Protein 1IQ4 (pdb70)

B-factor: mean 41.42, std 16.9, range [14.92, 90.45]

Structure (mmCIF, N/CA/C/O backbone):
data_1IQ4
#
_entry.id   1IQ4
#
_cell.length_a   138.65
_cell.length_b   49.22
_cell.length_c   68.93
_cell.angle_alpha   90.0
_cell.angle_beta   117.32
_cell.angle_gamma   90.0
#
_symmetry.space_group_name_H-M   'C 1 2 1'
#
loop_
_entity.id
_entity.type
_entity.pdbx_description
1 polymer '50S RIBOSOMAL PROTEIN L5'
2 water water
#
loop_
_atom_site.group_PDB
_atom_site.id
_atom_site.type_symbol
_atom_site.label_atom_id
_atom_site.label_alt_id
_atom_site.label_comp_id
_atom_site.label_asym_id
_atom_site.label_entity_id
_atom_site.label_seq_id
_atom_site.pdbx_PDB_ins_code
_atom_site.Cartn_x
_atom_site.Cartn_y
_atom_site.Cartn_z
_atom_site.occupancy
_atom_site.B_iso_or_equiv
_atom_site.auth_seq_id
_atom_site.auth_comp_id
_atom_site.auth_asym_id
_atom_site.auth_atom_id
_atom_site.pdbx_PDB_model_num
ATOM 1 N N . MET A 1 1 ? 11.323 -11.796 23.774 1.00 38.98 1 MET A N 1
ATOM 2 C CA . MET A 1 1 ? 10.050 -11.046 23.964 1.00 37.30 1 MET A CA 1
ATOM 3 C C . MET A 1 1 ? 9.433 -10.739 22.611 1.00 34.71 1 MET A C 1
ATOM 4 O O . MET A 1 1 ? 10.036 -10.982 21.572 1.00 36.69 1 MET A O 1
ATOM 9 N N . ASN A 1 2 ? 8.228 -10.202 22.631 1.00 32.42 2 ASN A N 1
ATOM 10 C CA . ASN A 1 2 ? 7.534 -9.851 21.406 1.00 31.19 2 ASN A CA 1
ATOM 11 C C . ASN A 1 2 ? 8.371 -8.924 20.523 1.00 31.03 2 ASN A C 1
ATOM 12 O O . ASN A 1 2 ? 9.045 -8.007 21.010 1.00 29.37 2 ASN A O 1
ATOM 17 N N . ARG A 1 3 ? 8.336 -9.177 19.225 1.00 28.48 3 ARG A N 1
ATOM 18 C CA . ARG A 1 3 ? 9.097 -8.392 18.263 1.00 29.84 3 ARG A CA 1
ATOM 19 C C . ARG A 1 3 ? 8.879 -6.872 18.402 1.00 26.15 3 ARG A C 1
ATOM 20 O O . ARG A 1 3 ? 9.844 -6.080 18.453 1.00 25.85 3 ARG A O 1
ATOM 28 N N . LEU A 1 4 ? 7.616 -6.471 18.460 1.00 24.43 4 LEU A N 1
ATOM 29 C CA . LEU A 1 4 ? 7.328 -5.042 18.515 1.00 22.89 4 LEU A CA 1
ATOM 30 C C . LEU A 1 4 ? 7.688 -4.417 19.862 1.00 24.38 4 LEU A C 1
ATOM 31 O O . LEU A 1 4 ? 8.123 -3.255 19.918 1.00 22.24 4 LEU A O 1
ATOM 36 N N . LYS A 1 5 ? 7.510 -5.161 20.943 1.00 21.08 5 LYS A N 1
ATOM 37 C CA . LYS A 1 5 ? 7.891 -4.609 22.243 1.00 24.25 5 LYS A CA 1
ATOM 38 C C . LYS A 1 5 ? 9.404 -4.440 22.273 1.00 24.34 5 LYS A C 1
ATOM 39 O O . LYS A 1 5 ? 9.926 -3.506 22.897 1.00 20.91 5 LYS A O 1
ATOM 45 N N . GLU A 1 6 ? 10.120 -5.334 21.585 1.00 23.98 6 GLU A N 1
ATOM 46 C CA . GLU A 1 6 ? 11.576 -5.242 21.559 1.00 23.28 6 GLU A CA 1
ATOM 47 C C . GLU A 1 6 ? 12.005 -4.007 20.774 1.00 24.43 6 GLU A C 1
ATOM 48 O O . GLU A 1 6 ? 12.912 -3.297 21.186 1.00 24.30 6 GLU A O 1
ATOM 54 N N . LYS A 1 7 ? 11.318 -3.740 19.663 1.00 23.95 7 LYS A N 1
ATOM 55 C CA . LYS A 1 7 ? 11.613 -2.575 18.856 1.00 24.38 7 LYS A CA 1
ATOM 56 C C . LYS A 1 7 ? 11.307 -1.359 19.751 1.00 22.34 7 LYS A C 1
ATOM 57 O O . LYS A 1 7 ? 12.066 -0.391 19.759 1.00 22.20 7 LYS A O 1
ATOM 63 N N . TYR A 1 8 ? 10.198 -1.408 20.487 1.00 22.25 8 TYR A N 1
ATOM 64 C CA . TYR A 1 8 ? 9.849 -0.278 21.367 1.00 19.99 8 TYR A CA 1
ATOM 65 C C . TYR A 1 8 ? 10.986 0.005 22.351 1.00 23.56 8 TYR A C 1
ATOM 66 O O . TYR A 1 8 ? 11.479 1.117 22.471 1.00 18.88 8 TYR A O 1
ATOM 75 N N . LEU A 1 9 ? 11.377 -1.016 23.100 1.00 19.30 9 LEU A N 1
ATOM 76 C CA . LEU A 1 9 ? 12.434 -0.810 24.073 1.00 22.65 9 LEU A CA 1
ATOM 77 C C . LEU A 1 9 ? 13.823 -0.524 23.523 1.00 24.90 9 LEU A C 1
ATOM 78 O O . LEU A 1 9 ? 14.536 0.308 24.070 1.00 23.18 9 LEU A O 1
ATOM 83 N N . ASN A 1 10 ? 14.219 -1.191 22.443 1.00 23.97 10 ASN A N 1
ATOM 84 C CA . ASN A 1 10 ? 15.571 -1.000 21.919 1.00 23.96 10 ASN A CA 1
ATOM 85 C C . ASN A 1 10 ? 15.769 0.119 20.915 1.00 21.03 10 ASN A C 1
ATOM 86 O O . ASN A 1 10 ? 16.875 0.625 20.728 1.00 21.44 10 ASN A O 1
ATOM 91 N N . GLU A 1 11 ? 14.700 0.497 20.251 1.00 21.28 11 GLU A N 1
ATOM 92 C CA . GLU A 1 11 ? 14.846 1.522 19.237 1.00 22.12 11 GLU A CA 1
ATOM 93 C C . GLU A 1 11 ? 13.987 2.724 19.542 1.00 22.67 11 GLU A C 1
ATOM 94 O O . GLU A 1 11 ? 14.458 3.869 19.482 1.00 23.71 11 GLU A O 1
ATOM 100 N N . VAL A 1 12 ? 12.726 2.479 19.866 1.00 19.41 12 VAL A N 1
ATOM 101 C CA . VAL A 1 12 ? 11.816 3.616 20.070 1.00 20.94 12 VAL A CA 1
ATOM 102 C C . VAL A 1 12 ? 12.109 4.457 21.306 1.00 19.70 12 VAL A C 1
ATOM 103 O O . VAL A 1 12 ? 12.128 5.687 21.214 1.00 18.02 12 VAL A O 1
ATOM 107 N N . VAL A 1 13 ? 12.359 3.803 22.435 1.00 19.70 13 VAL A N 1
ATOM 108 C CA . VAL A 1 13 ? 12.588 4.548 23.687 1.00 20.61 13 VAL A CA 1
ATOM 109 C C . VAL A 1 13 ? 13.783 5.481 23.571 1.00 21.62 13 VAL A C 1
ATOM 110 O O . VAL A 1 13 ? 13.677 6.689 23.924 1.00 21.90 13 VAL A O 1
ATOM 114 N N . PRO A 1 14 ? 14.928 4.975 23.101 1.00 21.44 14 PRO A N 1
ATOM 115 C CA . PRO A 1 14 ? 16.065 5.899 22.988 1.00 21.42 14 PRO A CA 1
ATOM 116 C C . PRO A 1 14 ? 15.780 7.004 21.963 1.00 23.92 14 PRO A C 1
ATOM 117 O O . PRO A 1 14 ? 16.246 8.140 22.122 1.00 22.08 14 PRO A O 1
ATOM 121 N N . ALA A 1 15 ? 15.043 6.670 20.907 1.00 20.37 15 ALA A N 1
ATOM 122 C CA . ALA A 1 15 ? 14.721 7.672 19.886 1.00 21.54 15 ALA A CA 1
ATOM 123 C C . ALA A 1 15 ? 13.821 8.771 20.508 1.00 21.86 15 ALA A C 1
ATOM 124 O O . ALA A 1 15 ? 14.026 9.964 20.230 1.00 24.56 15 ALA A O 1
ATOM 126 N N . LEU A 1 16 ? 12.865 8.377 21.355 1.00 19.09 16 LEU A N 1
ATOM 127 C CA . LEU A 1 16 ? 11.973 9.326 22.006 1.00 22.03 16 LEU A CA 1
ATOM 128 C C . LEU A 1 16 ? 12.787 10.087 23.039 1.00 21.96 16 LEU A C 1
ATOM 129 O O . LEU A 1 16 ? 12.557 11.272 23.250 1.00 19.27 16 LEU A O 1
ATOM 134 N N . MET A 1 17 ? 13.696 9.392 23.731 1.00 18.64 17 MET A N 1
ATOM 135 C CA . MET A 1 17 ? 14.544 10.093 24.709 1.00 20.83 17 MET A CA 1
ATOM 136 C C . MET A 1 17 ? 15.306 11.227 24.010 1.00 21.63 17 MET A C 1
ATOM 137 O O . MET A 1 17 ? 15.501 12.302 24.587 1.00 22.55 17 MET A O 1
ATOM 142 N N . SER A 1 18 ? 15.760 10.975 22.784 1.00 21.37 18 SER A N 1
ATOM 143 C CA . SER A 1 18 ? 16.502 11.984 22.014 1.00 23.02 18 SER A CA 1
ATOM 144 C C . SER A 1 18 ? 15.577 13.042 21.431 1.00 24.11 18 SER A C 1
ATOM 145 O O . SER A 1 18 ? 15.907 14.226 21.417 1.00 24.85 18 SER A O 1
ATOM 148 N N . LYS A 1 19 ? 14.421 12.615 20.952 1.00 21.92 19 LYS A N 1
ATOM 149 C CA . LYS A 1 19 ? 13.461 13.537 20.329 1.00 22.38 19 LYS A CA 1
ATOM 150 C C . LYS A 1 19 ? 12.809 14.514 21.303 1.00 22.95 19 LYS A C 1
ATOM 151 O O . LYS A 1 19 ? 12.499 15.662 20.932 1.00 28.10 19 LYS A O 1
ATOM 157 N N . PHE A 1 20 ? 12.568 14.079 22.533 1.00 21.39 20 PHE A N 1
ATOM 158 C CA . PHE A 1 20 ? 11.920 14.946 23.513 1.00 21.50 20 PHE A CA 1
ATOM 159 C C . PHE A 1 20 ? 12.703 15.227 24.766 1.00 21.80 20 PHE A C 1
ATOM 160 O O . PHE A 1 20 ? 12.226 15.928 25.652 1.00 19.87 20 PHE A O 1
ATOM 168 N N . ASN A 1 21 ? 13.901 14.638 24.858 1.00 22.35 21 ASN A N 1
ATOM 169 C CA . ASN A 1 21 ? 14.798 14.898 25.969 1.00 21.77 21 ASN A CA 1
ATOM 170 C C . ASN A 1 21 ? 14.194 14.726 27.348 1.00 24.68 21 ASN A C 1
ATOM 171 O O . ASN A 1 21 ? 14.329 15.566 28.241 1.00 23.19 21 ASN A O 1
ATOM 176 N N . TYR A 1 22 ? 13.488 13.612 27.535 1.00 20.73 22 TYR A N 1
ATOM 177 C CA . TYR A 1 22 ? 12.860 13.343 28.807 1.00 20.42 22 TYR A CA 1
ATOM 178 C C . TYR A 1 22 ? 13.904 13.187 29.908 1.00 20.74 22 TYR A C 1
ATOM 179 O O . TYR A 1 22 ? 15.046 12.792 29.630 1.00 22.02 22 TYR A O 1
ATOM 188 N N . LYS A 1 23 ? 13.472 13.450 31.144 1.00 23.20 23 LYS A N 1
ATOM 189 C CA . LYS A 1 23 ? 14.334 13.322 32.311 1.00 25.62 23 LYS A CA 1
ATOM 190 C C . LYS A 1 23 ? 14.687 11.857 32.520 1.00 25.21 23 LYS A C 1
ATOM 191 O O . LYS A 1 23 ? 15.828 11.516 32.849 1.00 24.38 23 LYS A O 1
ATOM 197 N N . SER A 1 24 ? 13.714 10.983 32.304 1.00 23.05 24 SER A N 1
ATOM 198 C CA . SER A 1 24 ? 14.009 9.554 32.485 1.00 21.85 24 SER A CA 1
ATOM 199 C C . SER A 1 24 ? 13.112 8.705 31.650 1.00 21.08 24 SER A C 1
ATOM 200 O O . SER A 1 24 ? 12.167 9.186 31.036 1.00 18.39 24 SER A O 1
ATOM 203 N N . ILE A 1 25 ? 13.398 7.412 31.663 1.00 22.11 25 ILE A N 1
ATOM 204 C CA . ILE A 1 25 ? 12.587 6.489 30.891 1.00 22.59 25 ILE A CA 1
ATOM 205 C C . ILE A 1 25 ? 11.130 6.470 31.328 1.00 19.91 25 ILE A C 1
ATOM 206 O O . ILE A 1 25 ? 10.253 6.098 30.543 1.00 21.29 25 ILE A O 1
ATOM 211 N N . MET A 1 26 ? 10.857 6.854 32.573 1.00 19.48 26 MET A N 1
ATOM 212 C CA . MET A 1 26 ? 9.521 6.842 33.106 1.00 19.42 26 MET A CA 1
ATOM 213 C C . MET A 1 26 ? 8.621 7.889 32.428 1.00 21.66 26 MET A C 1
ATOM 214 O O . MET A 1 26 ? 7.409 7.745 32.435 1.00 20.62 26 MET A O 1
ATOM 219 N N . GLN A 1 27 ? 9.215 8.949 31.878 1.00 20.03 27 GLN A N 1
ATOM 220 C CA . GLN A 1 27 ? 8.407 9.947 31.169 1.00 20.38 27 GLN A CA 1
ATOM 221 C C . GLN A 1 27 ? 8.172 9.625 29.682 1.00 21.80 27 GLN A C 1
ATOM 222 O O . GLN A 1 27 ? 7.349 10.260 29.033 1.00 22.20 27 GLN A O 1
ATOM 228 N N . VAL A 1 28 ? 8.866 8.616 29.157 1.00 20.75 28 VAL A N 1
ATOM 229 C CA . VAL A 1 28 ? 8.732 8.251 27.754 1.00 20.89 28 VAL A CA 1
ATOM 230 C C . VAL A 1 28 ? 7.378 7.604 27.529 1.00 19.75 28 VAL A C 1
ATOM 231 O O . VAL A 1 28 ? 6.971 6.705 28.281 1.00 19.52 28 VAL A O 1
ATOM 235 N N . PRO A 1 29 ? 6.664 8.064 26.495 1.00 19.62 29 PRO A N 1
ATOM 236 C CA . PRO A 1 29 ? 5.353 7.512 26.178 1.00 19.70 29 PRO A CA 1
ATOM 237 C C . PRO A 1 29 ? 5.466 6.036 25.803 1.00 17.96 29 PRO A C 1
ATOM 238 O O . PRO A 1 29 ? 6.459 5.596 25.194 1.00 20.70 29 PRO A O 1
ATOM 242 N N . LYS A 1 30 ? 4.423 5.299 26.167 1.00 19.01 30 LYS A N 1
ATOM 243 C CA . LYS A 1 30 ? 4.276 3.898 25.788 1.00 18.98 30 LYS A CA 1
ATOM 244 C C . LYS A 1 30 ? 2.817 3.725 25.339 1.00 20.04 30 LYS A C 1
ATOM 245 O O . LYS A 1 30 ? 1.956 4.559 25.612 1.00 22.08 30 LYS A O 1
ATOM 251 N N . ILE A 1 31 ? 2.538 2.652 24.621 1.00 19.49 31 ILE A N 1
ATOM 252 C CA . ILE A 1 31 ? 1.137 2.380 24.289 1.00 21.38 31 ILE A CA 1
ATOM 253 C C . ILE A 1 31 ? 0.564 1.729 25.559 1.00 21.86 31 ILE A C 1
ATOM 254 O O . ILE A 1 31 ? 1.187 0.817 26.144 1.00 22.53 31 ILE A O 1
ATOM 259 N N . GLU A 1 32 ? -0.581 2.207 26.034 1.00 19.98 32 GLU A N 1
ATOM 260 C CA . GLU A 1 32 ? -1.176 1.659 27.248 1.00 21.68 32 GLU A CA 1
ATOM 261 C C . GLU A 1 32 ? -2.170 0.554 26.929 1.00 22.49 32 GLU A C 1
ATOM 262 O O . GLU A 1 32 ? -2.136 -0.528 27.530 1.00 22.60 32 GLU A O 1
ATOM 268 N N . LYS A 1 33 ? -3.069 0.836 25.994 1.00 22.96 33 LYS A N 1
AT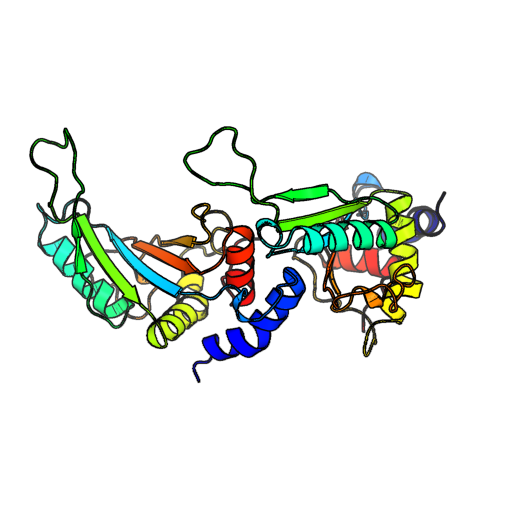OM 269 C CA . LYS A 1 33 ? -4.079 -0.169 25.617 1.00 21.17 33 LYS A CA 1
ATOM 270 C C . LYS A 1 33 ? -4.551 0.125 24.211 1.00 23.01 33 LYS A C 1
ATOM 271 O O . LYS A 1 33 ? -4.371 1.227 23.710 1.00 20.79 33 LYS A O 1
ATOM 277 N N . ILE A 1 34 ? -5.161 -0.867 23.572 1.00 22.42 34 ILE A N 1
ATOM 278 C CA . ILE A 1 34 ? -5.720 -0.609 22.254 1.00 21.66 34 ILE A CA 1
ATOM 279 C C . ILE A 1 34 ? -7.191 -1.036 22.357 1.00 21.75 34 ILE A C 1
ATOM 280 O O . ILE A 1 34 ? -7.491 -2.161 22.784 1.00 24.54 34 ILE A O 1
ATOM 285 N N . VAL A 1 35 ? -8.087 -0.112 22.041 1.00 20.07 35 VAL A N 1
ATOM 286 C CA . VAL A 1 35 ? -9.518 -0.373 22.116 1.00 21.84 35 VAL A CA 1
ATOM 287 C C . VAL A 1 35 ? -10.014 -0.566 20.681 1.00 23.32 35 VAL A C 1
ATOM 288 O O . VAL A 1 35 ? -9.924 0.346 19.875 1.00 23.34 35 VAL A O 1
ATOM 292 N N . ILE A 1 36 ? -10.505 -1.770 20.371 1.00 24.09 36 ILE A N 1
ATOM 293 C CA . ILE A 1 36 ? -10.999 -2.103 19.030 1.00 26.04 36 ILE A CA 1
ATOM 294 C C . ILE A 1 36 ? -12.516 -2.038 19.087 1.00 26.75 36 ILE A C 1
ATOM 295 O O . ILE A 1 36 ? -13.137 -2.819 19.796 1.00 27.44 36 ILE A O 1
ATOM 300 N N . ASN A 1 37 ? -13.105 -1.092 18.356 1.00 24.87 37 ASN A N 1
ATOM 301 C CA . ASN A 1 37 ? -14.553 -0.875 18.406 1.00 26.73 37 ASN A CA 1
ATOM 302 C C . ASN A 1 37 ? -15.280 -1.157 17.089 1.00 27.14 37 ASN A C 1
ATOM 303 O O . ASN A 1 37 ? -14.793 -0.802 16.003 1.00 30.73 37 ASN A O 1
ATOM 308 N N . MET A 1 38 ? -16.436 -1.809 17.179 1.00 25.72 38 MET A N 1
ATOM 309 C CA . MET A 1 38 ? -17.237 -2.047 15.988 1.00 27.09 38 MET A CA 1
ATOM 310 C C . MET A 1 38 ? -18.624 -1.512 16.319 1.00 30.03 38 MET A C 1
ATOM 311 O O . MET A 1 38 ? -19.323 -2.082 17.150 1.00 29.47 38 MET A O 1
ATOM 316 N N . GLY A 1 39 ? -18.975 -0.376 15.721 1.00 28.18 39 GLY A N 1
ATOM 317 C CA . GLY A 1 39 ? -20.266 0.224 15.961 1.00 31.89 39 GLY A CA 1
ATOM 318 C C . GLY A 1 39 ? -21.345 -0.575 15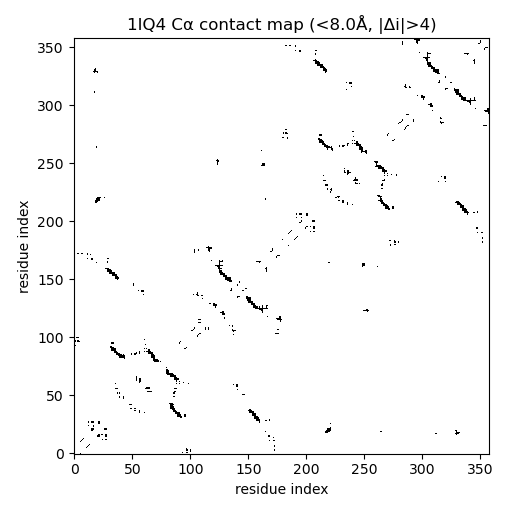.267 1.00 34.61 39 GLY A C 1
ATOM 319 O O . GLY A 1 39 ? -21.146 -1.090 14.176 1.00 33.43 39 GLY A O 1
ATOM 320 N N . VAL A 1 40 ? -22.485 -0.707 15.926 1.00 36.93 40 VAL A N 1
ATOM 321 C CA . VAL A 1 40 ? -23.632 -1.412 15.372 1.00 39.91 40 VAL A CA 1
ATOM 322 C C . VAL A 1 40 ? -24.756 -0.493 15.832 1.00 44.62 40 VAL A C 1
ATOM 323 O O . VAL A 1 40 ? -25.518 -0.818 16.741 1.00 44.52 40 VAL A O 1
ATOM 327 N N . GLY A 1 41 ? -24.781 0.698 15.230 1.00 47.84 41 GLY A N 1
ATOM 328 C CA . GLY A 1 41 ? -25.768 1.711 15.553 1.00 53.33 41 GLY A CA 1
ATOM 329 C C . GLY A 1 41 ? -27.094 1.110 15.965 1.00 56.46 41 GLY A C 1
ATOM 330 O O . GLY A 1 41 ? -27.655 1.470 17.005 1.00 56.29 41 GLY A O 1
ATOM 331 N N . ASP A 1 42 ? -27.610 0.207 15.136 1.00 58.44 42 ASP A N 1
ATOM 332 C CA . ASP A 1 42 ? -28.852 -0.456 15.465 1.00 60.04 42 ASP A CA 1
ATOM 333 C C . ASP A 1 42 ? -28.531 -1.462 16.573 1.00 60.40 42 ASP A C 1
ATOM 334 O O . ASP A 1 42 ? -28.369 -1.070 17.732 1.00 61.84 42 ASP A O 1
ATOM 339 N N . ALA A 1 43 ? -28.404 -2.738 16.224 1.00 59.96 43 ALA A N 1
ATOM 340 C CA . ALA A 1 43 ? -28.111 -3.777 17.210 1.00 59.05 43 ALA A CA 1
ATOM 341 C C . ALA A 1 43 ? -29.345 -4.074 18.060 1.00 58.38 43 ALA A C 1
ATOM 342 O O . ALA A 1 43 ? -29.623 -5.230 18.371 1.00 57.78 43 ALA A O 1
ATOM 344 N N . VAL A 1 44 ? -30.080 -3.039 18.449 1.00 58.30 44 VAL A N 1
ATOM 345 C CA . VAL A 1 44 ? -31.274 -3.268 19.243 1.00 61.25 44 VAL A CA 1
ATOM 346 C C . VAL A 1 44 ? -32.330 -3.905 18.334 1.00 62.06 44 VAL A C 1
ATOM 347 O O . VAL A 1 44 ? -32.949 -4.913 18.691 1.00 61.47 44 VAL A O 1
ATOM 351 N N . GLN A 1 45 ? -32.497 -3.324 17.146 1.00 63.01 45 GLN A N 1
ATOM 352 C CA . GLN A 1 45 ? -33.466 -3.788 16.159 1.00 63.42 45 GLN A CA 1
ATOM 353 C C . GLN A 1 45 ? -32.906 -4.885 15.252 1.00 63.35 45 GLN A C 1
ATOM 354 O O . GLN A 1 45 ? -33.653 -5.541 14.516 1.00 62.94 45 GLN A O 1
ATOM 360 N N . ASN A 1 46 ? -31.592 -5.095 15.319 1.00 62.14 46 ASN A N 1
ATOM 361 C CA . ASN A 1 46 ? -30.944 -6.122 14.511 1.00 60.84 46 ASN A CA 1
ATOM 362 C C . ASN A 1 46 ? -29.965 -6.934 15.369 1.00 59.99 46 ASN A C 1
ATOM 363 O O . ASN A 1 46 ? -28.747 -6.853 15.190 1.00 59.96 46 ASN A O 1
ATOM 368 N N . PRO A 1 47 ? -30.493 -7.741 16.304 1.00 57.88 47 PRO A N 1
ATOM 369 C CA . PRO A 1 47 ? -29.720 -8.587 17.218 1.00 55.14 47 PRO A CA 1
ATOM 370 C C . PRO A 1 47 ? -28.586 -9.362 16.555 1.00 52.49 47 PRO A C 1
ATOM 371 O O . PRO A 1 47 ? -27.539 -9.596 17.163 1.00 48.36 47 PRO A O 1
ATOM 375 N N . LYS A 1 48 ? -28.801 -9.770 15.310 1.00 50.81 48 LYS A N 1
ATOM 376 C CA . LYS A 1 48 ? -27.788 -10.530 14.591 1.00 48.77 48 LYS A CA 1
ATOM 377 C C . LYS A 1 48 ? -26.575 -9.695 14.190 1.00 44.11 48 LYS A C 1
ATOM 378 O O . LYS A 1 48 ? -25.473 -10.203 14.128 1.00 44.82 48 LYS A O 1
ATOM 384 N N . ALA A 1 49 ? -26.778 -8.418 13.912 1.00 41.97 49 ALA A N 1
ATOM 385 C CA . ALA A 1 49 ? -25.669 -7.572 13.545 1.00 41.28 49 ALA A CA 1
ATOM 386 C C . ALA A 1 49 ? -24.750 -7.397 14.773 1.00 40.13 49 ALA A C 1
ATOM 387 O O . ALA A 1 49 ? -23.525 -7.277 14.639 1.00 38.27 49 ALA A O 1
ATOM 389 N N . LEU A 1 50 ? -25.336 -7.396 15.967 1.00 34.81 50 LEU A N 1
ATOM 390 C CA . LEU A 1 50 ? -24.517 -7.233 17.173 1.00 34.79 50 LEU A CA 1
ATOM 391 C C . LEU A 1 50 ? -23.776 -8.526 17.404 1.00 34.35 50 LEU A C 1
ATOM 392 O O . LEU A 1 50 ? -22.607 -8.531 17.764 1.00 29.44 50 LEU A O 1
ATOM 397 N N . ASP A 1 51 ? -24.468 -9.641 17.189 1.00 35.35 51 ASP A N 1
ATOM 398 C CA . ASP A 1 51 ? -23.855 -10.950 17.369 1.00 38.50 51 ASP A CA 1
ATOM 399 C C . ASP A 1 51 ? -22.662 -11.117 16.442 1.00 35.10 51 ASP A C 1
ATOM 400 O O . ASP A 1 51 ? -21.643 -11.679 16.843 1.00 37.94 51 ASP A O 1
ATOM 405 N N . SER A 1 52 ? -22.801 -10.648 15.204 1.00 35.72 52 SER A N 1
ATOM 406 C CA . SER A 1 52 ? -21.732 -10.755 14.220 1.00 35.77 52 SER A CA 1
ATOM 407 C C . SER A 1 52 ? -20.550 -9.899 14.656 1.00 31.65 52 SER A C 1
ATOM 408 O O . SER A 1 52 ? -19.414 -10.328 14.570 1.00 33.19 52 SER A O 1
ATOM 411 N N . ALA A 1 53 ? -20.839 -8.683 15.101 1.00 30.58 53 ALA A N 1
ATOM 412 C CA . ALA A 1 53 ? -19.791 -7.777 15.565 1.00 27.58 53 ALA A CA 1
ATOM 413 C C . ALA A 1 53 ? -19.006 -8.439 16.685 1.00 29.00 53 ALA A C 1
ATOM 414 O O . ALA A 1 53 ? -17.774 -8.408 16.702 1.00 31.30 53 ALA A O 1
ATOM 416 N N . VAL A 1 54 ? -19.728 -9.020 17.639 1.00 28.76 54 VAL A N 1
ATOM 417 C CA . VAL A 1 54 ? -19.089 -9.696 18.756 1.00 28.02 54 VAL A CA 1
ATOM 418 C C . VAL A 1 54 ? -18.227 -10.846 18.286 1.00 29.72 54 VAL A C 1
ATOM 419 O O . VAL A 1 54 ? -17.123 -11.045 18.788 1.00 31.88 54 VAL A O 1
ATOM 423 N N . GLU A 1 55 ? -18.705 -11.629 17.325 1.00 31.32 55 GLU A N 1
ATOM 424 C CA . GLU A 1 55 ? -17.861 -12.734 16.884 1.00 31.37 55 GLU A CA 1
ATOM 425 C C . GLU A 1 55 ? -16.670 -12.241 16.096 1.00 25.40 55 GLU A C 1
ATOM 426 O O . GLU A 1 55 ? -15.560 -12.708 16.305 1.00 28.79 55 GLU A O 1
ATOM 432 N N . GLU A 1 56 ? -16.880 -11.291 15.197 1.00 26.97 56 GLU A N 1
ATOM 433 C CA . GLU A 1 56 ? -15.773 -10.780 14.404 1.00 26.06 56 GLU A CA 1
ATOM 434 C C . GLU A 1 56 ? -14.706 -10.097 15.286 1.00 26.00 56 GLU A C 1
ATOM 435 O O . GLU A 1 56 ? -13.523 -10.235 15.044 1.00 25.69 56 GLU A O 1
ATOM 441 N N . LEU A 1 57 ? -15.129 -9.395 16.326 1.00 24.98 57 LEU A N 1
ATOM 442 C CA . LEU A 1 57 ? -14.133 -8.749 17.198 1.00 24.94 57 LEU A CA 1
ATOM 443 C C . LEU A 1 57 ? -13.339 -9.821 17.928 1.00 25.00 57 LEU A C 1
ATOM 444 O O . LEU A 1 57 ? -12.135 -9.689 18.109 1.00 27.45 57 LEU A O 1
ATOM 449 N N . THR A 1 58 ? -14.011 -10.893 18.328 1.00 28.82 58 THR A N 1
ATOM 450 C CA . THR A 1 58 ? -13.327 -11.996 18.998 1.00 29.77 58 THR A CA 1
ATOM 451 C C . THR A 1 58 ? -12.247 -12.583 18.083 1.00 30.59 58 THR A C 1
ATOM 452 O O . THR A 1 58 ? -11.140 -12.931 18.521 1.00 29.43 58 THR A O 1
ATOM 456 N N . LEU A 1 59 ? -12.577 -12.695 16.801 1.00 31.66 59 LEU A N 1
ATOM 457 C CA . LEU A 1 59 ? -11.636 -13.224 15.826 1.00 35.19 59 LEU A CA 1
ATOM 458 C C . LEU A 1 59 ? -10.479 -12.257 15.601 1.00 32.67 59 LEU A C 1
ATOM 459 O O . LEU A 1 59 ? -9.311 -12.651 15.560 1.00 35.09 59 LEU A O 1
ATOM 464 N N . ILE A 1 60 ? -10.821 -10.985 15.470 1.00 33.14 60 ILE A N 1
ATOM 465 C CA . ILE A 1 60 ? -9.854 -9.938 15.232 1.00 30.03 60 ILE A CA 1
ATOM 466 C C . ILE A 1 60 ? -8.894 -9.687 16.391 1.00 32.64 60 ILE A C 1
ATOM 467 O O . ILE A 1 60 ? -7.697 -9.517 16.172 1.00 32.17 60 ILE A O 1
ATOM 472 N N . ALA A 1 61 ? -9.403 -9.713 17.622 1.00 31.67 61 ALA A N 1
ATOM 473 C CA . ALA A 1 61 ? -8.557 -9.376 18.774 1.00 34.93 61 ALA A CA 1
ATOM 474 C C . ALA A 1 61 ? -8.044 -10.532 19.620 1.00 34.69 61 ALA A C 1
ATOM 475 O O . ALA A 1 61 ? -7.204 -10.341 20.505 1.00 37.05 61 ALA A O 1
ATOM 477 N N . GLY A 1 62 ? -8.544 -11.726 19.353 1.00 36.58 62 GLY A N 1
ATOM 478 C CA . GLY A 1 62 ? -8.134 -12.874 20.139 1.00 35.42 62 GLY A CA 1
ATOM 479 C C . GLY A 1 62 ? -8.576 -12.711 21.585 1.00 37.22 62 GLY A C 1
ATOM 480 O O . GLY A 1 62 ? -7.934 -13.234 22.491 1.00 39.07 62 GLY A O 1
ATOM 481 N N . GLN A 1 63 ? -9.677 -11.997 21.800 1.00 33.08 63 GLN A N 1
ATOM 482 C CA . GLN A 1 63 ? -10.201 -11.746 23.148 1.00 36.92 63 GLN A CA 1
ATOM 483 C C . GLN A 1 63 ? -11.690 -11.391 23.039 1.00 36.14 63 GLN A C 1
ATOM 484 O O . GLN A 1 63 ? -12.106 -10.771 22.052 1.00 37.74 63 GLN A O 1
ATOM 490 N N . ARG A 1 64 ? -12.480 -11.747 24.047 1.00 37.01 64 ARG A N 1
ATOM 491 C CA . ARG A 1 64 ? -13.912 -11.465 24.010 1.00 37.16 64 ARG A CA 1
ATOM 492 C C . ARG A 1 64 ? -14.289 -10.011 24.258 1.00 35.06 64 ARG A C 1
ATOM 493 O O . ARG A 1 64 ? -13.853 -9.409 25.234 1.00 33.89 64 ARG A O 1
ATOM 501 N N . PRO A 1 65 ? -15.125 -9.433 23.375 1.00 30.92 65 PRO A N 1
ATOM 502 C CA . PRO A 1 65 ? -15.516 -8.037 23.558 1.00 29.61 65 PRO A CA 1
ATOM 503 C C . PRO A 1 65 ? -16.634 -7.858 24.565 1.00 27.43 65 PRO A C 1
ATOM 504 O O . PRO A 1 65 ? -17.203 -8.825 25.085 1.00 30.50 65 PRO A O 1
ATOM 508 N N . VAL A 1 66 ? -16.945 -6.603 24.827 1.00 27.54 66 VAL A N 1
ATOM 509 C CA . VAL A 1 66 ? -18.044 -6.253 25.697 1.00 26.03 66 VAL A CA 1
ATOM 510 C C . VAL A 1 66 ? -18.965 -5.374 24.882 1.00 26.64 66 VAL A C 1
ATOM 511 O O . VAL A 1 66 ? -18.529 -4.598 24.028 1.00 27.58 66 VAL A O 1
ATOM 515 N N . VAL A 1 67 ? -20.250 -5.473 25.161 1.00 26.07 67 VAL A N 1
ATOM 516 C CA . VAL A 1 67 ? -21.205 -4.684 24.428 1.00 25.49 67 VAL A CA 1
ATOM 517 C C . VAL A 1 67 ? -21.169 -3.221 24.857 1.00 26.49 67 VAL A C 1
ATOM 518 O O . VAL A 1 67 ? -21.107 -2.927 26.049 1.00 26.30 67 VAL A O 1
ATOM 522 N N . THR A 1 68 ? -21.196 -2.299 23.897 1.00 23.04 68 THR A N 1
ATOM 523 C CA . THR A 1 68 ? -21.178 -0.871 24.245 1.00 25.86 68 THR A CA 1
ATOM 524 C C . THR A 1 68 ? -22.618 -0.367 24.235 1.00 27.73 68 THR A C 1
ATOM 525 O O . THR A 1 68 ? -23.459 -0.899 23.496 1.00 25.02 68 THR A O 1
ATOM 529 N N . ARG A 1 69 ? -22.901 0.657 25.044 1.00 26.83 69 ARG A N 1
ATOM 530 C CA . ARG A 1 69 ? -24.258 1.195 25.132 1.00 28.49 69 ARG A CA 1
ATOM 531 C C . ARG A 1 69 ? -24.425 2.712 25.044 1.00 27.81 69 ARG A C 1
ATOM 532 O O . ARG A 1 69 ? -23.520 3.474 25.345 1.00 29.31 69 ARG A O 1
ATOM 540 N N . ALA A 1 70 ? -25.604 3.144 24.628 1.00 27.64 70 ALA A N 1
ATOM 541 C CA . ALA A 1 70 ? -25.887 4.566 24.493 1.00 27.90 70 ALA A CA 1
ATOM 542 C C . ALA A 1 70 ? -25.858 5.254 25.867 1.00 27.89 70 ALA A C 1
ATOM 543 O O . ALA A 1 70 ? -26.250 4.678 26.878 1.00 25.32 70 ALA A O 1
ATOM 545 N N . LYS A 1 71 ? -25.352 6.483 25.889 1.00 32.15 71 LYS A N 1
ATOM 546 C CA . LYS A 1 71 ? -25.230 7.279 27.110 1.00 34.36 71 LYS A CA 1
ATOM 547 C C . LYS A 1 71 ? -26.505 8.064 27.406 1.00 35.69 71 LYS A C 1
ATOM 548 O O . LYS A 1 71 ? -27.422 8.087 26.599 1.00 32.12 71 LYS A O 1
ATOM 554 N N . LYS A 1 72 ? -26.567 8.706 28.572 1.00 38.04 72 LYS A N 1
ATOM 555 C CA . LYS A 1 72 ? -27.764 9.464 28.941 1.00 41.67 72 LYS A CA 1
ATOM 556 C C . LYS A 1 72 ? -28.089 10.527 27.883 1.00 44.69 72 LYS A C 1
ATOM 557 O O . LYS A 1 72 ? -27.186 11.080 27.269 1.00 42.20 72 LYS A O 1
ATOM 563 N N . SER A 1 73 ? -29.379 10.783 27.655 1.00 50.29 73 SER A N 1
ATOM 564 C CA . SER A 1 73 ? -29.824 11.783 26.669 1.00 56.14 73 SER A CA 1
ATOM 565 C C . SER A 1 73 ? -31.277 12.240 26.787 1.00 59.29 73 SER A C 1
ATOM 566 O O . SER A 1 73 ? -32.010 11.836 27.690 1.00 58.44 73 SER A O 1
ATOM 569 N N . ILE A 1 74 ? -31.683 13.083 25.840 1.00 64.46 74 ILE A N 1
ATOM 570 C CA . ILE A 1 74 ? -33.041 13.628 25.799 1.00 68.33 74 ILE A CA 1
ATOM 571 C C . ILE A 1 74 ? -33.887 12.879 24.772 1.00 70.91 74 ILE A C 1
ATOM 572 O O . ILE A 1 74 ? -34.691 12.014 25.125 1.00 71.48 74 ILE A O 1
ATOM 577 N N . ALA A 1 75 ? -33.696 13.222 23.500 1.00 73.43 75 ALA A N 1
ATOM 578 C CA . ALA A 1 75 ? -34.427 12.590 22.406 1.00 75.14 75 ALA A CA 1
ATOM 579 C C . ALA A 1 75 ? -33.600 11.482 21.759 1.00 76.21 75 ALA A C 1
ATOM 580 O O . ALA A 1 75 ? -32.416 11.303 22.067 1.00 76.57 75 ALA A O 1
ATOM 582 N N . GLY A 1 76 ? -34.240 10.748 20.853 1.00 77.01 76 GLY A N 1
ATOM 583 C CA . GLY A 1 76 ? -33.583 9.653 20.160 1.00 77.81 76 GLY A CA 1
ATOM 584 C C . GLY A 1 76 ? -34.628 8.622 19.789 1.00 77.50 76 GLY A C 1
ATOM 585 O O . GLY A 1 76 ? -34.411 7.414 19.923 1.00 77.60 76 GLY A O 1
ATOM 586 N N . PHE A 1 77 ? -35.771 9.121 19.324 1.00 77.34 77 PHE A N 1
ATOM 587 C CA . PHE A 1 77 ? -36.896 8.281 18.937 1.00 77.08 77 PHE A CA 1
ATOM 588 C C . PHE A 1 77 ? -37.526 7.645 20.179 1.00 76.67 77 PHE A C 1
ATOM 589 O O . PHE A 1 77 ? -38.104 6.546 20.113 1.00 77.05 77 PHE A O 1
ATOM 597 N N . ARG A 1 78 ? -37.420 8.365 21.301 1.00 74.32 78 ARG A N 1
ATOM 598 C CA . ARG A 1 78 ? -37.954 7.929 22.592 1.00 71.02 78 ARG A CA 1
ATOM 599 C C . ARG A 1 78 ? -37.286 6.601 22.963 1.00 67.47 78 ARG A C 1
ATOM 600 O O . ARG A 1 78 ? -37.238 5.677 22.149 1.00 65.74 78 ARG A O 1
ATOM 608 N N . LEU A 1 79 ? -36.765 6.518 24.188 1.00 62.75 79 LEU A N 1
ATOM 609 C CA . LEU A 1 79 ? -36.047 5.320 24.661 1.00 57.27 79 LEU A CA 1
ATOM 610 C C . LEU A 1 79 ? -34.654 5.417 24.049 1.00 53.40 79 LEU A C 1
ATOM 611 O O . LEU A 1 79 ? -34.541 5.598 22.834 1.00 57.33 79 LEU A O 1
ATOM 616 N N . ARG A 1 80 ? -33.595 5.293 24.852 1.00 47.34 80 ARG A N 1
ATOM 617 C CA . ARG A 1 80 ? -32.250 5.433 24.293 1.00 39.94 80 ARG A CA 1
ATOM 618 C C . ARG A 1 80 ? -31.090 5.047 25.228 1.00 34.00 80 ARG A C 1
ATOM 619 O O . ARG A 1 80 ? -30.379 4.116 24.918 1.00 29.42 80 ARG A O 1
ATOM 627 N N . GLN A 1 81 ? -30.914 5.737 26.364 1.00 29.86 81 GLN A N 1
ATOM 628 C CA . GLN A 1 81 ? -29.815 5.417 27.289 1.00 27.87 81 GLN A CA 1
ATOM 629 C C . GLN A 1 81 ? -29.826 3.928 27.635 1.00 27.61 81 GLN A C 1
ATOM 630 O O . GLN A 1 81 ? -30.870 3.395 28.030 1.00 25.53 81 GLN A O 1
ATOM 636 N N . GLY A 1 82 ? -28.679 3.267 27.472 1.00 26.04 82 GLY A N 1
ATOM 637 C CA . GLY A 1 82 ? -28.578 1.853 27.802 1.00 29.22 82 GLY A CA 1
ATOM 638 C C . GLY A 1 82 ? -28.724 0.870 26.651 1.00 28.65 82 GLY A C 1
ATOM 639 O O . GLY A 1 82 ? -28.401 -0.311 26.811 1.00 28.79 82 GLY A O 1
ATOM 640 N N . MET A 1 83 ? -29.216 1.341 25.511 1.00 29.45 83 MET A N 1
ATOM 641 C CA . MET A 1 83 ? -29.398 0.488 24.323 1.00 29.74 83 MET A CA 1
ATOM 642 C C . MET A 1 83 ? -28.036 0.079 23.767 1.00 31.59 83 MET A C 1
ATOM 643 O O . MET A 1 83 ? -27.110 0.887 23.736 1.00 29.72 83 MET A O 1
ATOM 648 N N . PRO A 1 84 ? -27.886 -1.183 23.332 1.00 32.94 84 PRO A N 1
ATOM 649 C CA . PRO A 1 84 ? -26.579 -1.567 22.789 1.00 31.53 84 PRO A CA 1
ATOM 650 C C . PRO A 1 84 ? -26.354 -0.802 21.489 1.00 32.98 84 PRO A C 1
ATOM 651 O O . PRO A 1 84 ? -27.285 -0.612 20.701 1.00 30.92 84 PRO A O 1
ATOM 655 N N . ILE A 1 85 ? -25.125 -0.337 21.277 1.00 31.32 85 ILE A N 1
ATOM 656 C CA . ILE A 1 85 ? -24.798 0.403 20.063 1.00 28.48 85 ILE A CA 1
ATOM 657 C C . ILE A 1 85 ? -23.533 -0.135 19.375 1.00 28.21 85 ILE A C 1
ATOM 658 O O . ILE A 1 85 ? -23.035 0.456 18.423 1.00 28.64 85 ILE A O 1
ATOM 663 N N . GLY A 1 86 ? -23.029 -1.269 19.848 1.00 25.50 86 GLY A N 1
ATOM 664 C CA . GLY A 1 86 ? -21.829 -1.852 19.274 1.00 27.93 86 GLY A CA 1
ATOM 665 C C . GLY A 1 86 ? -21.109 -2.767 20.251 1.00 25.04 86 GLY A C 1
ATOM 666 O O . GLY A 1 86 ? -21.700 -3.246 21.224 1.00 22.71 86 GLY A O 1
ATOM 667 N N . ALA A 1 87 ? -19.834 -3.013 20.001 1.00 23.51 87 ALA A N 1
ATOM 668 C CA . ALA A 1 87 ? -19.076 -3.868 20.881 1.00 25.90 87 ALA A CA 1
ATOM 669 C C . ALA A 1 87 ? -17.648 -3.399 20.795 1.00 25.43 87 ALA A C 1
ATOM 670 O O . ALA A 1 87 ? -17.252 -2.789 19.802 1.00 22.86 87 ALA A O 1
ATOM 672 N N . LYS A 1 88 ? -16.887 -3.661 21.851 1.00 24.37 88 LYS A N 1
ATOM 673 C CA . LYS A 1 88 ? -15.492 -3.275 21.863 1.00 26.70 88 LYS A CA 1
ATOM 674 C C . LYS A 1 88 ? -14.672 -4.252 22.651 1.00 26.25 88 LYS A C 1
ATOM 675 O O . LYS A 1 88 ? -15.189 -4.997 23.498 1.00 28.62 88 LYS A O 1
ATOM 681 N N . VAL A 1 89 ? -13.380 -4.277 22.344 1.00 26.20 89 VAL A N 1
ATOM 682 C CA . VAL A 1 89 ? -12.473 -5.134 23.080 1.00 25.85 89 VAL A CA 1
ATOM 683 C C . VAL A 1 89 ? -11.245 -4.299 23.352 1.00 26.31 89 VAL A C 1
ATOM 684 O O . VAL A 1 89 ? -10.746 -3.604 22.466 1.00 25.95 89 VAL A O 1
ATOM 688 N N . THR A 1 90 ? -10.796 -4.327 24.597 1.00 26.05 90 THR A N 1
ATOM 689 C CA . THR A 1 90 ? -9.606 -3.573 24.974 1.00 25.52 90 THR A CA 1
ATOM 690 C C . THR A 1 90 ? -8.421 -4.526 25.178 1.00 27.90 90 THR A C 1
ATOM 691 O O . THR A 1 90 ? -8.474 -5.414 26.038 1.00 30.75 90 THR A O 1
ATOM 695 N N . LEU A 1 91 ? -7.350 -4.353 24.389 1.00 27.08 91 LEU A N 1
ATOM 696 C CA . LEU A 1 91 ? -6.161 -5.194 24.495 1.00 24.30 91 LEU A CA 1
ATOM 697 C C . LEU A 1 91 ? -5.033 -4.502 25.287 1.00 24.24 91 LEU A C 1
ATOM 698 O O . LEU A 1 91 ? -4.809 -3.311 25.146 1.00 23.45 91 LEU A O 1
ATOM 703 N N . ARG A 1 92 ? -4.334 -5.277 26.098 1.00 24.61 92 ARG A N 1
ATOM 704 C CA . ARG A 1 92 ? -3.224 -4.757 26.895 1.00 24.44 92 ARG A CA 1
ATOM 705 C C . ARG A 1 92 ? -2.085 -5.733 26.789 1.00 24.50 92 ARG A C 1
ATOM 706 O O . ARG A 1 92 ? -2.252 -6.840 26.307 1.00 24.81 92 ARG A O 1
ATOM 714 N N . GLY A 1 93 ? -0.905 -5.306 27.225 1.00 25.86 93 GLY A N 1
ATOM 715 C CA . GLY A 1 93 ? 0.222 -6.216 27.245 1.00 26.41 93 GLY A CA 1
ATOM 716 C C . GLY A 1 93 ? 0.635 -6.973 26.004 1.00 25.82 93 GLY A C 1
ATOM 717 O O . GLY A 1 93 ? 0.622 -6.473 24.876 1.00 23.31 93 GLY A O 1
ATOM 718 N N . GLU A 1 94 ? 1.036 -8.214 26.217 1.00 28.51 94 GLU A N 1
ATOM 719 C CA . GLU A 1 94 ? 1.539 -8.999 25.102 1.00 30.35 94 GLU A CA 1
ATOM 720 C C . GLU A 1 94 ? 0.566 -9.101 23.943 1.00 26.95 94 GLU A C 1
ATOM 721 O O . GLU A 1 94 ? 0.971 -8.929 22.794 1.00 30.66 94 GLU A O 1
ATOM 727 N N . ARG A 1 95 ? -0.714 -9.337 24.228 1.00 29.60 95 ARG A N 1
ATOM 728 C CA . ARG A 1 95 ? -1.699 -9.465 23.147 1.00 29.58 95 ARG A CA 1
ATOM 729 C C . ARG A 1 95 ? -1.844 -8.162 22.382 1.00 27.40 95 ARG A C 1
ATOM 730 O O . ARG A 1 95 ? -2.079 -8.152 21.183 1.00 26.44 95 ARG A O 1
ATOM 738 N N . MET A 1 96 ? -1.676 -7.058 23.100 1.00 24.95 96 MET A N 1
ATOM 739 C CA . MET A 1 96 ? -1.778 -5.745 22.494 1.00 23.54 96 MET A CA 1
ATOM 740 C C . MET A 1 96 ? -0.637 -5.561 21.508 1.00 23.30 96 MET A C 1
ATOM 741 O O . MET A 1 96 ? -0.850 -5.051 20.400 1.00 24.51 96 MET A O 1
ATOM 746 N N . TYR A 1 97 ? 0.594 -5.919 21.897 1.00 23.16 97 TYR A N 1
ATOM 747 C CA . TYR A 1 97 ? 1.720 -5.774 20.979 1.00 24.39 97 TYR A CA 1
ATOM 748 C C . TYR A 1 97 ? 1.601 -6.705 19.788 1.00 25.34 97 TYR A C 1
ATOM 749 O O . TYR A 1 97 ? 1.957 -6.348 18.684 1.00 23.69 97 TYR A O 1
ATOM 758 N N . GLU A 1 98 ? 1.092 -7.911 20.025 1.00 24.43 98 GLU A N 1
ATOM 759 C CA . GLU A 1 98 ? 0.923 -8.834 18.923 1.00 26.95 98 GLU A CA 1
ATOM 760 C C . GLU A 1 98 ? -0.083 -8.262 17.922 1.00 25.17 98 GLU A C 1
ATOM 761 O O . GLU A 1 98 ? 0.151 -8.281 16.700 1.00 26.24 98 GLU A O 1
ATOM 767 N N . PHE A 1 99 ? -1.180 -7.730 18.439 1.00 25.01 99 PHE A N 1
ATOM 768 C CA . PHE A 1 99 ? -2.202 -7.171 17.578 1.00 25.12 99 PHE A CA 1
ATOM 769 C C . PHE A 1 99 ? -1.679 -5.986 16.765 1.00 25.53 99 PHE A C 1
ATOM 770 O O . PHE A 1 99 ? -1.911 -5.902 15.570 1.00 22.65 99 PHE A O 1
ATOM 778 N N . LEU A 1 100 ? -0.990 -5.050 17.422 1.00 25.21 100 LEU A N 1
ATOM 779 C CA . LEU A 1 100 ? -0.481 -3.877 16.708 1.00 22.13 100 LEU A CA 1
ATOM 780 C C . LEU A 1 100 ? 0.577 -4.231 15.665 1.00 23.07 100 LEU A C 1
ATOM 781 O O . LEU A 1 100 ? 0.633 -3.630 14.583 1.00 27.16 100 LEU A O 1
ATOM 786 N N . ASP A 1 101 ? 1.422 -5.199 15.984 1.00 22.97 101 ASP A N 1
ATOM 787 C CA . ASP A 1 101 ? 2.452 -5.641 15.070 1.00 26.90 101 ASP A CA 1
ATOM 788 C C . ASP A 1 101 ? 1.778 -6.142 13.790 1.00 27.75 101 ASP A C 1
ATOM 789 O O . ASP A 1 101 ? 2.196 -5.786 12.692 1.00 28.47 101 ASP A O 1
ATOM 794 N N . LYS A 1 102 ? 0.736 -6.950 13.933 1.00 28.11 102 LYS A N 1
ATOM 795 C CA . LYS A 1 102 ? 0.044 -7.475 12.748 1.00 32.13 102 LYS A CA 1
ATOM 796 C C . LYS A 1 102 ? -0.729 -6.382 12.022 1.00 31.80 102 LYS A C 1
ATOM 797 O O . LYS A 1 102 ? -0.838 -6.398 10.792 1.00 32.60 102 LYS A O 1
ATOM 803 N N . LEU A 1 103 ? -1.286 -5.451 12.793 1.00 29.89 103 LEU A N 1
ATOM 804 C CA . LEU A 1 103 ? -2.031 -4.349 12.234 1.00 30.10 103 LEU A CA 1
ATOM 805 C C . LEU A 1 103 ? -1.131 -3.536 11.309 1.00 29.87 103 LEU A C 1
ATOM 806 O O . LEU A 1 103 ? -1.496 -3.198 10.196 1.00 28.49 103 LEU A O 1
ATOM 811 N N . ILE A 1 104 ? 0.064 -3.224 11.793 1.00 28.43 104 ILE A N 1
ATOM 812 C CA . ILE A 1 104 ? 1.012 -2.422 11.047 1.00 28.47 104 ILE A CA 1
ATOM 813 C C . ILE A 1 104 ? 1.615 -3.117 9.838 1.00 30.03 104 ILE A C 1
ATOM 814 O O . ILE A 1 104 ? 1.683 -2.551 8.740 1.00 32.42 104 ILE A O 1
ATOM 819 N N . SER A 1 105 ? 2.033 -4.358 10.034 1.00 30.44 105 SER A N 1
ATOM 820 C CA . SER A 1 105 ? 2.708 -5.090 8.985 1.00 35.68 105 SER A CA 1
ATOM 821 C C . SER A 1 105 ? 1.862 -5.905 8.056 1.00 36.82 105 SER A C 1
ATOM 822 O O . SER A 1 105 ? 2.292 -6.201 6.953 1.00 38.87 105 SER A O 1
ATOM 825 N N . VAL A 1 106 ? 0.666 -6.270 8.488 1.00 36.72 106 VAL A N 1
ATOM 826 C CA . VAL A 1 106 ? -0.187 -7.115 7.659 1.00 37.23 106 VAL A CA 1
ATOM 827 C C . VAL A 1 106 ? -1.502 -6.488 7.213 1.00 38.37 106 VAL A C 1
ATOM 828 O O . VAL A 1 106 ? -1.779 -6.375 6.015 1.00 40.84 106 VAL A O 1
ATOM 832 N N . SER A 1 107 ? -2.309 -6.075 8.179 1.00 36.07 107 SER A N 1
ATOM 833 C CA . SER A 1 107 ? -3.628 -5.534 7.885 1.00 34.25 107 SER A CA 1
ATOM 834 C C . SER A 1 107 ? -3.749 -4.214 7.165 1.00 37.27 107 SER A C 1
ATOM 835 O O . SER A 1 107 ? -4.346 -4.147 6.084 1.00 34.47 107 SER A O 1
ATOM 838 N N . LEU A 1 108 ? -3.199 -3.157 7.752 1.00 34.15 108 LEU A N 1
ATOM 839 C CA . LEU A 1 108 ? -3.305 -1.853 7.137 1.00 36.67 108 LEU A CA 1
ATOM 840 C C . LEU A 1 108 ? -2.855 -1.801 5.688 1.00 38.65 108 LEU A C 1
ATOM 841 O O . LEU A 1 108 ? -3.524 -1.180 4.867 1.00 38.39 108 LEU A O 1
ATOM 846 N N . PRO A 1 109 ? -1.737 -2.460 5.345 1.00 38.80 109 PRO A N 1
ATOM 847 C CA . PRO A 1 109 ? -1.296 -2.406 3.944 1.00 41.86 109 PRO A CA 1
ATOM 848 C C . PRO A 1 109 ? -2.289 -3.060 2.985 1.00 44.88 109 PRO A C 1
ATOM 849 O O . PRO A 1 109 ? -2.303 -2.753 1.799 1.00 44.82 109 PRO A O 1
ATOM 853 N N . ARG A 1 110 ? -3.117 -3.956 3.515 1.00 45.14 110 ARG A N 1
ATOM 854 C CA . ARG A 1 110 ? -4.116 -4.678 2.728 1.00 45.12 110 ARG A CA 1
ATOM 855 C C . ARG A 1 110 ? -5.358 -3.851 2.396 1.00 44.52 110 ARG A C 1
ATOM 856 O O . ARG A 1 110 ? -6.246 -4.304 1.664 1.00 43.64 110 ARG A O 1
ATOM 864 N N . ALA A 1 111 ? -5.426 -2.640 2.936 1.00 42.12 111 ALA A N 1
ATOM 865 C CA . ALA A 1 111 ? -6.563 -1.761 2.694 1.00 40.75 111 ALA A CA 1
ATOM 866 C C . ALA A 1 111 ? -6.638 -1.311 1.236 1.00 41.98 111 ALA A C 1
ATOM 867 O O . ALA A 1 111 ? -5.623 -1.024 0.609 1.00 41.39 111 ALA A O 1
ATOM 869 N N . ARG A 1 112 ? -7.867 -1.254 0.733 1.00 39.49 112 ARG A N 1
ATOM 870 C CA . ARG A 1 112 ? -8.170 -0.820 -0.616 1.00 42.57 112 ARG A CA 1
ATOM 871 C C . ARG A 1 112 ? -7.461 0.490 -0.938 1.00 40.32 112 ARG A C 1
ATOM 872 O O . ARG A 1 112 ? -7.527 1.451 -0.158 1.00 39.28 112 ARG A O 1
ATOM 880 N N . ASP A 1 113 ? -6.802 0.535 -2.095 1.00 40.86 113 ASP A N 1
ATOM 881 C CA . ASP A 1 113 ? -6.118 1.740 -2.539 1.00 38.05 113 ASP A CA 1
ATOM 882 C C . ASP A 1 113 ? -5.369 2.348 -1.357 1.00 39.02 113 ASP A C 1
ATOM 883 O O . ASP A 1 113 ? -5.484 3.547 -1.068 1.00 34.57 113 ASP A O 1
ATOM 888 N N . PHE A 1 114 ? -4.599 1.502 -0.678 1.00 35.17 114 PHE A N 1
ATOM 889 C CA . PHE A 1 114 ? -3.844 1.951 0.478 1.00 38.92 114 PHE A CA 1
ATOM 890 C C . PHE A 1 114 ? -2.798 2.994 0.105 1.00 37.25 114 PHE A C 1
ATOM 891 O O . PHE A 1 114 ? -2.035 2.814 -0.860 1.00 37.05 114 PHE A O 1
ATOM 899 N N . ARG A 1 115 ? -2.779 4.078 0.878 1.00 33.72 115 ARG A N 1
ATOM 900 C CA . ARG A 1 115 ? -1.845 5.174 0.675 1.00 35.43 115 ARG A CA 1
ATOM 901 C C . ARG A 1 115 ? -1.313 5.664 2.050 1.00 36.32 115 ARG A C 1
ATOM 902 O O . ARG A 1 115 ? -0.844 6.801 2.168 1.00 36.62 115 ARG A O 1
ATOM 910 N N . GLY A 1 116 ? -1.383 4.799 3.062 1.00 32.49 116 GLY A N 1
ATOM 911 C CA . GLY A 1 116 ? -0.962 5.166 4.408 1.00 31.82 116 GLY A CA 1
ATOM 912 C C . GLY A 1 116 ? -2.154 5.647 5.230 1.00 32.05 116 GLY A C 1
ATOM 913 O O . GLY A 1 116 ? -3.232 5.942 4.674 1.00 30.76 116 GLY A O 1
ATOM 914 N N . VAL A 1 117 ? -1.974 5.741 6.552 1.00 28.05 117 VAL A N 1
ATOM 915 C CA . VAL A 1 117 ? -3.044 6.151 7.460 1.00 27.20 117 VAL A CA 1
ATOM 916 C C . VAL A 1 117 ? -2.907 7.605 7.900 1.00 27.26 117 VAL A C 1
ATOM 917 O O . VAL A 1 117 ? -1.828 8.184 7.845 1.00 30.46 117 VAL A O 1
ATOM 921 N N . SER A 1 118 ? -4.010 8.187 8.348 1.00 29.81 118 SER A N 1
ATOM 922 C CA . SER A 1 118 ? -4.054 9.595 8.750 1.00 31.44 118 SER A CA 1
ATOM 923 C C . SER A 1 118 ? -3.142 10.028 9.896 1.00 34.07 118 SER A C 1
ATOM 924 O O . SER A 1 118 ? -3.111 9.395 10.955 1.00 31.58 118 SER A O 1
ATOM 927 N N . LYS A 1 119 ? -2.420 11.125 9.678 1.00 33.90 119 LYS A N 1
ATOM 928 C CA . LYS A 1 119 ? -1.518 11.690 10.689 1.00 35.95 119 LYS A CA 1
ATOM 929 C C . LYS A 1 119 ? -2.309 12.636 11.577 1.00 34.17 119 LYS A C 1
ATOM 930 O O . LYS A 1 119 ? -1.833 13.090 12.612 1.00 36.30 119 LYS A O 1
ATOM 936 N N . LYS A 1 120 ? -3.536 12.924 11.173 1.00 35.17 120 LYS A N 1
ATOM 937 C CA . LYS A 1 120 ? -4.361 13.871 11.893 1.00 33.76 120 LYS A CA 1
ATOM 938 C C . LYS A 1 120 ? -5.393 13.380 12.910 1.00 34.63 120 LYS A C 1
ATOM 939 O O . LYS A 1 120 ? -5.826 14.151 13.772 1.00 32.60 120 LYS A O 1
ATOM 945 N N . SER A 1 121 ? -5.778 12.105 12.847 1.00 33.04 121 SER A N 1
ATOM 946 C CA . SER A 1 121 ? -6.808 11.620 13.752 1.00 30.25 121 SER A CA 1
ATOM 947 C C . SER A 1 121 ? -6.414 11.303 15.208 1.00 30.82 121 SER A C 1
ATOM 948 O O . SER A 1 121 ? -6.577 10.173 15.654 1.00 28.12 121 SER A O 1
ATOM 951 N N . PHE A 1 122 ? -5.914 12.311 15.921 1.00 30.10 122 PHE A N 1
ATOM 952 C CA . PHE A 1 122 ? -5.555 12.184 17.328 1.00 30.86 122 PHE A CA 1
ATOM 953 C C . PHE A 1 122 ? -6.577 12.982 18.106 1.00 29.24 122 PHE A C 1
ATOM 954 O O . PHE A 1 122 ? -7.174 13.915 17.574 1.00 32.13 122 PHE A O 1
ATOM 962 N N . ASP A 1 123 ? -6.813 12.610 19.356 1.00 30.97 123 ASP A N 1
ATOM 963 C CA . ASP A 1 123 ? -7.825 13.293 20.156 1.00 32.36 123 ASP A CA 1
ATOM 964 C C . ASP A 1 123 ? -7.408 14.504 20.968 1.00 32.55 123 ASP A C 1
ATOM 965 O O . ASP A 1 123 ? -8.198 15.034 21.733 1.00 36.34 123 ASP A O 1
ATOM 970 N N . GLY A 1 124 ? -6.183 14.960 20.788 1.00 31.95 124 GLY A N 1
ATOM 971 C CA . GLY A 1 124 ? -5.718 16.103 21.546 1.00 31.45 124 GLY A CA 1
ATOM 972 C C . GLY A 1 124 ? -5.203 15.722 22.916 1.00 30.86 124 GLY A C 1
ATOM 973 O O . GLY A 1 124 ? -4.753 16.582 23.672 1.00 32.63 124 GLY A O 1
ATOM 974 N N . ARG A 1 125 ? -5.310 14.445 23.274 1.00 30.33 125 ARG A N 1
ATOM 975 C CA . ARG A 1 125 ? -4.827 14.001 24.572 1.00 31.20 125 ARG A CA 1
ATOM 976 C C . ARG A 1 125 ? -3.820 12.855 24.424 1.00 26.97 125 ARG A C 1
ATOM 977 O O . ARG A 1 125 ? -3.611 12.097 25.359 1.00 28.90 125 ARG A O 1
ATOM 985 N N . GLY A 1 126 ? -3.219 12.730 23.249 1.00 25.75 126 GLY A N 1
ATOM 986 C CA . GLY A 1 126 ? -2.217 11.690 23.065 1.00 26.83 126 GLY A CA 1
ATOM 987 C C . GLY A 1 126 ? -2.733 10.346 22.622 1.00 26.07 126 GLY A C 1
ATOM 988 O O . GLY A 1 126 ? -2.011 9.337 22.671 1.00 25.53 126 GLY A O 1
ATOM 989 N N . ASN A 1 127 ? -3.977 10.295 22.173 1.00 25.68 127 ASN A N 1
ATOM 990 C CA . ASN A 1 127 ? -4.495 8.994 21.735 1.00 25.63 127 ASN A CA 1
ATOM 991 C C . ASN A 1 127 ? -4.805 9.037 20.266 1.00 26.43 127 ASN A C 1
ATOM 992 O O . ASN A 1 127 ? -5.289 10.058 19.766 1.00 29.44 127 ASN A O 1
ATOM 997 N N . TYR A 1 128 ? -4.576 7.918 19.593 1.00 25.27 128 TYR A N 1
ATOM 998 C CA . TYR A 1 128 ? -4.781 7.855 18.147 1.00 24.82 128 TYR A CA 1
ATOM 999 C C . TYR A 1 128 ? -5.997 7.054 17.751 1.00 26.78 128 TYR A C 1
ATOM 1000 O O . TYR A 1 128 ? -6.171 5.943 18.232 1.00 26.45 128 TYR A O 1
ATOM 1009 N N . THR A 1 129 ? -6.829 7.612 16.872 1.00 25.77 129 THR A N 1
ATOM 1010 C CA . THR A 1 129 ? -7.994 6.861 16.407 1.00 29.71 129 THR A CA 1
ATOM 1011 C C . THR A 1 129 ? -7.793 6.468 14.953 1.00 30.21 129 THR A C 1
ATOM 1012 O O . THR A 1 129 ? -7.514 7.313 14.097 1.00 33.74 129 THR A O 1
ATOM 1016 N N . LEU A 1 130 ? -7.884 5.176 14.677 1.00 32.46 130 LEU A N 1
ATOM 1017 C CA . LEU A 1 130 ? -7.708 4.678 13.322 1.00 31.46 130 LEU A CA 1
ATOM 1018 C C . LEU A 1 130 ? -9.076 4.212 12.781 1.00 34.31 130 LEU A C 1
ATOM 1019 O O . LEU A 1 130 ? -9.621 3.206 13.241 1.00 29.61 130 LEU A O 1
ATOM 1024 N N . GLY A 1 131 ? -9.636 4.967 11.834 1.00 31.71 131 GLY A N 1
ATOM 1025 C CA . GLY A 1 131 ? -10.908 4.583 11.236 1.00 33.74 131 GLY A CA 1
ATOM 1026 C C . GLY A 1 131 ? -10.644 3.513 10.192 1.00 33.41 131 GLY A C 1
ATOM 1027 O O . GLY A 1 131 ? -9.877 3.751 9.253 1.00 37.00 131 GLY A O 1
ATOM 1028 N N . ILE A 1 132 ? -11.256 2.339 10.344 1.00 31.16 132 ILE A N 1
ATOM 1029 C CA . ILE A 1 132 ? -11.045 1.227 9.416 1.00 31.66 132 ILE A CA 1
ATOM 1030 C C . ILE A 1 132 ? -12.314 1.082 8.529 1.00 34.79 132 ILE A C 1
ATOM 1031 O O . ILE A 1 132 ? -13.405 0.833 9.033 1.00 33.13 132 ILE A O 1
ATOM 1036 N N . LYS A 1 133 ? -12.154 1.244 7.215 1.00 37.80 133 LYS A N 1
ATOM 1037 C CA . LYS A 1 133 ? -13.270 1.152 6.251 1.00 37.80 133 LYS A CA 1
ATOM 1038 C C . LYS A 1 133 ? -13.891 -0.243 6.128 1.00 36.81 133 LYS A C 1
ATOM 1039 O O . LYS A 1 133 ? -15.117 -0.396 6.050 1.00 36.43 133 LYS A O 1
ATOM 1045 N N . GLU A 1 134 ? -13.025 -1.244 6.071 1.00 35.56 134 GLU A N 1
ATOM 1046 C CA . GLU A 1 134 ? -13.430 -2.628 5.894 1.00 37.13 134 GLU A CA 1
ATOM 1047 C C . GLU A 1 134 ? -12.724 -3.564 6.847 1.00 34.89 134 GLU A C 1
ATOM 1048 O O . GLU A 1 134 ? -11.492 -3.687 6.820 1.00 35.99 134 GLU A O 1
ATOM 1054 N N . GLN A 1 135 ? -13.504 -4.232 7.687 1.00 34.86 135 GLN A N 1
ATOM 1055 C CA . GLN A 1 135 ? -12.932 -5.183 8.630 1.00 34.49 135 GLN A CA 1
ATOM 1056 C C . GLN A 1 135 ? -12.208 -6.306 7.894 1.00 33.08 135 GLN A C 1
ATOM 1057 O O . GLN A 1 135 ? -11.450 -7.068 8.488 1.00 27.73 135 GLN A O 1
ATOM 1063 N N . LEU A 1 136 ? -12.423 -6.414 6.576 1.00 31.70 136 LEU A N 1
ATOM 1064 C CA . LEU A 1 136 ? -11.786 -7.481 5.799 1.00 31.42 136 LEU A CA 1
ATOM 1065 C C . LEU A 1 136 ? -10.247 -7.446 5.781 1.00 32.08 136 LEU A C 1
ATOM 1066 O O . LEU A 1 136 ? -9.598 -8.457 5.515 1.00 30.86 136 LEU A O 1
ATOM 1071 N N . ILE A 1 137 ? -9.659 -6.295 6.091 1.00 29.87 137 ILE A N 1
ATOM 1072 C CA . ILE A 1 137 ? -8.209 -6.214 6.099 1.00 32.67 137 ILE A CA 1
ATOM 1073 C C . ILE A 1 137 ? -7.572 -7.149 7.119 1.00 31.63 137 ILE A C 1
ATOM 1074 O O . ILE A 1 137 ? -6.393 -7.460 7.021 1.00 30.45 137 ILE A O 1
ATOM 1079 N N . PHE A 1 138 ? -8.352 -7.603 8.094 1.00 32.18 138 PHE A N 1
ATOM 1080 C CA . PHE A 1 138 ? -7.820 -8.509 9.104 1.00 33.16 138 PHE A CA 1
ATOM 1081 C C . PHE A 1 138 ? -7.854 -9.927 8.574 1.00 37.77 138 PHE A C 1
ATOM 1082 O O . PHE A 1 138 ? -8.917 -10.431 8.215 1.00 37.93 138 PHE A O 1
ATOM 1090 N N . PRO A 1 139 ? -6.692 -10.596 8.531 1.00 39.83 139 PRO A N 1
ATOM 1091 C CA . PRO A 1 139 ? -6.643 -11.971 8.019 1.00 41.72 139 PRO A CA 1
ATOM 1092 C C . PRO A 1 139 ? -7.500 -12.948 8.790 1.00 41.52 139 PRO A C 1
ATOM 1093 O O . PRO A 1 139 ? -7.832 -14.019 8.284 1.00 42.85 139 PRO A O 1
ATOM 1097 N N . GLU A 1 140 ? -7.878 -12.580 10.015 1.00 39.30 140 GLU A N 1
ATOM 1098 C CA . GLU A 1 140 ? -8.718 -13.447 10.841 1.00 35.19 140 GLU A CA 1
ATOM 1099 C C . GLU A 1 140 ? -10.169 -13.425 10.352 1.00 33.64 140 GLU A C 1
ATOM 1100 O O . GLU A 1 140 ? -10.978 -14.271 10.743 1.00 36.74 140 GLU A O 1
ATOM 1106 N N . ILE A 1 141 ? -10.492 -12.443 9.516 1.00 30.93 141 ILE A N 1
ATOM 1107 C CA . ILE A 1 141 ? -11.829 -12.320 8.972 1.00 30.62 141 ILE A CA 1
ATOM 1108 C C . ILE A 1 141 ? -11.834 -12.979 7.602 1.00 32.48 141 ILE A C 1
ATOM 1109 O O . ILE A 1 141 ? -10.877 -12.845 6.831 1.00 33.11 141 ILE A O 1
ATOM 1114 N N . ASP A 1 142 ? -12.890 -13.737 7.339 1.00 33.25 142 ASP A N 1
ATOM 1115 C CA . ASP A 1 142 ? -13.052 -14.407 6.038 1.00 32.37 142 ASP A CA 1
ATOM 1116 C C . ASP A 1 142 ? -14.338 -13.842 5.425 1.00 25.10 142 ASP A C 1
ATOM 1117 O O . ASP A 1 142 ? -15.414 -14.010 5.975 1.00 28.95 142 ASP A O 1
ATOM 1122 N N . TYR A 1 143 ? -14.223 -13.156 4.302 1.00 32.24 143 TYR A N 1
ATOM 1123 C CA . TYR A 1 143 ? -15.387 -12.600 3.619 1.00 33.98 143 TYR A CA 1
ATOM 1124 C C . TYR A 1 143 ? -16.505 -13.637 3.441 1.00 33.71 143 TYR A C 1
ATOM 1125 O O . TYR A 1 143 ? -17.685 -13.320 3.592 1.00 32.89 143 TYR A O 1
ATOM 1134 N N . ASP A 1 144 ? -16.126 -14.874 3.129 1.00 36.16 144 ASP A N 1
ATOM 1135 C CA . ASP A 1 144 ? -17.107 -15.936 2.902 1.00 37.05 144 ASP A CA 1
ATOM 1136 C C . ASP A 1 144 ? -17.798 -16.398 4.175 1.00 40.98 144 ASP A C 1
ATOM 1137 O O . ASP A 1 144 ? -18.693 -17.239 4.119 1.00 39.19 144 ASP A O 1
ATOM 1142 N N . LYS A 1 145 ? -17.377 -15.868 5.326 1.00 40.28 145 LYS A N 1
ATOM 1143 C CA . LYS A 1 145 ? -17.985 -16.260 6.597 1.00 41.53 145 LYS A CA 1
ATOM 1144 C C . LYS A 1 145 ? -18.579 -15.069 7.368 1.00 43.16 145 LYS A C 1
ATOM 1145 O O . LYS A 1 145 ? -18.893 -15.178 8.560 1.00 45.29 145 LYS A O 1
ATOM 1151 N N . VAL A 1 146 ? -18.747 -13.943 6.690 1.00 42.52 146 VAL A N 1
ATOM 1152 C CA . VAL A 1 146 ? -19.321 -12.770 7.322 1.00 45.82 146 VAL A CA 1
ATOM 1153 C C . VAL A 1 146 ? -20.572 -12.333 6.588 1.00 45.37 146 VAL A C 1
ATOM 1154 O O . VAL A 1 146 ? -20.689 -12.521 5.379 1.00 46.02 146 VAL A O 1
ATOM 1158 N N . ASN A 1 147 ? -21.499 -11.724 7.317 1.00 46.22 147 ASN A N 1
ATOM 1159 C CA . ASN A 1 147 ? -22.737 -11.273 6.715 1.00 49.94 147 ASN A CA 1
ATOM 1160 C C . ASN A 1 147 ? -22.551 -10.077 5.798 1.00 52.46 147 ASN A C 1
ATOM 1161 O O . ASN A 1 147 ? -23.452 -9.725 5.026 1.00 52.96 147 ASN A O 1
ATOM 1166 N N . LYS A 1 148 ? -21.396 -9.430 5.903 1.00 50.77 148 LYS A N 1
ATOM 1167 C CA . LYS A 1 148 ? -21.112 -8.286 5.063 1.00 50.57 148 LYS A CA 1
ATOM 1168 C C . LYS A 1 148 ? -19.892 -7.503 5.500 1.00 49.33 148 LYS A C 1
ATOM 1169 O O . LYS A 1 148 ? -19.485 -7.545 6.660 1.00 48.54 148 LYS A O 1
ATOM 1175 N N . VAL A 1 149 ? -19.326 -6.780 4.542 1.00 47.83 149 VAL A N 1
ATOM 1176 C CA . VAL A 1 149 ? -18.169 -5.936 4.785 1.00 45.57 149 VAL A CA 1
ATOM 1177 C C . VAL A 1 149 ? -18.688 -4.810 5.669 1.00 44.52 149 VAL A C 1
ATOM 1178 O O . VAL A 1 149 ? -19.825 -4.381 5.518 1.00 46.77 149 VAL A O 1
ATOM 1182 N N . ARG A 1 150 ? -17.863 -4.341 6.600 1.00 42.44 150 ARG A N 1
ATOM 1183 C CA . ARG A 1 150 ? -18.255 -3.256 7.484 1.00 40.93 150 ARG A CA 1
ATOM 1184 C C . ARG A 1 150 ? -17.004 -2.597 8.064 1.00 39.52 150 ARG A C 1
ATOM 1185 O O . ARG A 1 150 ? -15.937 -3.187 8.034 1.00 39.79 150 ARG A O 1
ATOM 1193 N N . GLY A 1 151 ? -17.146 -1.385 8.583 1.00 37.85 151 GLY A N 1
ATOM 1194 C CA . GLY A 1 151 ? -16.001 -0.691 9.153 1.00 36.39 151 GLY A CA 1
ATOM 1195 C C . GLY A 1 151 ? -15.872 -0.825 10.665 1.00 36.79 151 GLY A C 1
ATOM 1196 O O . GLY A 1 151 ? -16.696 -1.456 11.335 1.00 36.02 151 GLY A O 1
ATOM 1197 N N . MET A 1 152 ? -14.826 -0.216 11.217 1.00 33.75 152 MET A N 1
ATOM 1198 C CA . MET A 1 152 ? -14.599 -0.276 12.643 1.00 33.03 152 MET A CA 1
ATOM 1199 C C . MET A 1 152 ? -13.617 0.834 13.004 1.00 31.87 152 MET A C 1
ATOM 1200 O O . MET A 1 152 ? -13.133 1.535 12.121 1.00 27.96 152 MET A O 1
ATOM 1205 N N . ASP A 1 153 ? -13.385 1.037 14.295 1.00 30.90 153 ASP A N 1
ATOM 1206 C CA . ASP A 1 153 ? -12.406 2.046 14.742 1.00 31.32 153 ASP A CA 1
ATOM 1207 C C . ASP A 1 153 ? -11.455 1.364 15.694 1.00 31.19 153 ASP A C 1
ATOM 1208 O O . ASP A 1 153 ? -11.857 0.477 16.428 1.00 27.13 153 ASP A O 1
ATOM 1213 N N . ILE A 1 154 ? -10.199 1.790 15.692 1.00 29.32 154 ILE A N 1
ATOM 1214 C CA . ILE A 1 154 ? -9.227 1.235 16.619 1.00 28.78 154 ILE A CA 1
ATOM 1215 C C . ILE A 1 154 ? -8.616 2.433 17.334 1.00 30.10 154 ILE A C 1
ATOM 1216 O O . ILE A 1 154 ? -8.009 3.295 16.682 1.00 34.10 154 ILE A O 1
ATOM 1221 N N . VAL A 1 155 ? -8.790 2.507 18.654 1.00 26.68 155 VAL A N 1
ATOM 1222 C CA . VAL A 1 155 ? -8.208 3.608 19.393 1.00 24.12 155 VAL A CA 1
ATOM 1223 C C . VAL A 1 155 ? -6.945 3.129 20.118 1.00 24.38 155 VAL A C 1
ATOM 1224 O O . VAL A 1 155 ? -7.007 2.220 20.922 1.00 22.74 155 VAL A O 1
ATOM 1228 N N . ILE A 1 156 ? -5.820 3.761 19.811 1.00 23.21 156 ILE A N 1
ATOM 1229 C CA . ILE A 1 156 ? -4.529 3.414 20.433 1.00 22.86 156 ILE A CA 1
ATOM 1230 C C . ILE A 1 156 ? -4.282 4.473 21.496 1.00 20.22 156 ILE A C 1
ATOM 1231 O O . ILE A 1 156 ? -4.034 5.614 21.179 1.00 21.98 156 ILE A O 1
ATOM 1236 N N . VAL A 1 157 ? -4.427 4.068 22.745 1.00 19.34 157 VAL A N 1
ATOM 1237 C CA . VAL A 1 157 ? -4.279 4.931 23.915 1.00 17.16 157 VAL A CA 1
ATOM 1238 C C . VAL A 1 157 ? -2.816 4.859 24.373 1.00 20.22 157 VAL A C 1
ATOM 1239 O O . VAL A 1 157 ? -2.301 3.768 24.665 1.00 19.46 157 VAL A O 1
ATOM 1243 N N . THR A 1 158 ? -2.167 6.023 24.446 1.00 19.27 158 THR A N 1
ATOM 1244 C CA . THR A 1 158 ? -0.764 6.070 24.867 1.00 17.33 158 THR A CA 1
ATOM 1245 C C . THR A 1 158 ? -0.659 6.870 26.166 1.00 18.71 1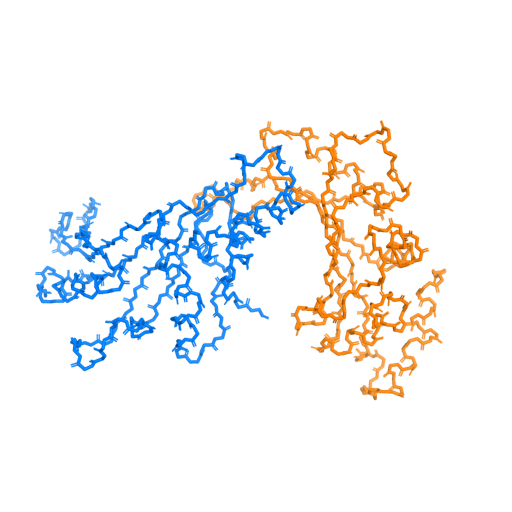58 THR A C 1
ATOM 1246 O O . THR A 1 158 ? -1.632 7.471 26.642 1.00 20.87 158 THR A O 1
ATOM 1250 N N . THR A 1 159 ? 0.527 6.853 26.748 1.00 19.31 159 THR A N 1
ATOM 1251 C CA . THR A 1 159 ? 0.727 7.605 27.984 1.00 19.68 159 THR A CA 1
ATOM 1252 C C . THR A 1 159 ? 1.341 8.967 27.628 1.00 21.42 159 THR A C 1
ATOM 1253 O O . THR A 1 159 ? 1.806 9.678 28.509 1.00 22.87 159 THR A O 1
ATOM 1257 N N . ALA A 1 160 ? 1.362 9.325 26.334 1.00 22.72 160 ALA A N 1
ATOM 1258 C CA . ALA A 1 160 ? 1.904 10.628 25.923 1.00 20.68 160 ALA A CA 1
ATOM 1259 C C . ALA A 1 160 ? 0.990 11.757 26.404 1.00 24.09 160 ALA A C 1
ATOM 1260 O O . ALA A 1 160 ? -0.243 11.618 26.382 1.00 22.92 160 ALA A O 1
ATOM 1262 N N . ASN A 1 161 ? 1.585 12.867 26.845 1.00 21.59 161 ASN A N 1
ATOM 1263 C CA . ASN A 1 161 ? 0.770 14.021 27.252 1.00 25.04 161 ASN A CA 1
ATOM 1264 C C . ASN A 1 161 ? 0.186 14.719 26.028 1.00 23.09 161 ASN A C 1
ATOM 1265 O O . ASN A 1 161 ? -0.851 15.364 26.125 1.00 29.99 161 ASN A O 1
ATOM 1270 N N . THR A 1 162 ? 0.842 14.624 24.882 1.00 24.28 162 THR A N 1
ATOM 1271 C CA . THR A 1 162 ? 0.377 15.336 23.688 1.00 24.11 162 THR A CA 1
ATOM 1272 C C . THR A 1 162 ? 0.278 14.475 22.452 1.00 25.99 162 THR A C 1
ATOM 1273 O O . THR A 1 162 ? 0.923 13.430 22.381 1.00 24.28 162 THR A O 1
ATOM 1277 N N . ASP A 1 163 ? -0.503 14.933 21.462 1.00 23.05 163 ASP A N 1
ATOM 1278 C CA . ASP A 1 163 ? -0.646 14.203 20.197 1.00 24.14 163 ASP A CA 1
ATOM 1279 C C . ASP A 1 163 ? 0.694 14.118 19.515 1.00 24.50 163 ASP A C 1
ATOM 1280 O O . ASP A 1 163 ? 1.018 13.110 18.905 1.00 23.17 163 ASP A O 1
ATOM 1285 N N . GLU A 1 164 ? 1.472 15.207 19.586 1.00 23.47 164 GLU A N 1
ATOM 1286 C CA . GLU A 1 164 ? 2.762 15.248 18.935 1.00 23.17 164 GLU A CA 1
ATOM 1287 C C . GLU A 1 164 ? 3.691 14.148 19.440 1.00 22.63 164 GLU A C 1
ATOM 1288 O O . GLU A 1 164 ? 4.376 13.511 18.655 1.00 22.22 164 GLU A O 1
ATOM 1294 N N . GLU A 1 165 ? 3.692 13.932 20.746 1.00 21.38 165 GLU A N 1
ATOM 1295 C CA . GLU A 1 165 ? 4.542 12.890 21.335 1.00 21.61 165 GLU A CA 1
ATOM 1296 C C . GLU A 1 165 ? 3.960 11.510 20.995 1.00 22.09 165 GLU A C 1
ATOM 1297 O O . GLU A 1 165 ? 4.705 10.559 20.734 1.00 21.71 165 GLU A O 1
ATOM 1303 N N . ALA A 1 166 ? 2.639 11.400 21.012 1.00 20.34 166 ALA A N 1
ATOM 1304 C CA . ALA A 1 166 ? 2.028 10.106 20.652 1.00 22.28 166 ALA A CA 1
ATOM 1305 C C . ALA A 1 166 ? 2.287 9.797 19.178 1.00 22.41 166 ALA A C 1
ATOM 1306 O O . ALA A 1 166 ? 2.485 8.669 18.807 1.00 19.23 166 ALA A O 1
ATOM 1308 N N . ARG A 1 167 ? 2.234 10.805 18.308 1.00 20.73 167 ARG A N 1
ATOM 1309 C CA . ARG A 1 167 ? 2.480 10.559 16.904 1.00 20.92 167 ARG A CA 1
ATOM 1310 C C . ARG A 1 167 ? 3.883 10.061 16.641 1.00 20.58 167 ARG A C 1
ATOM 1311 O O . ARG A 1 167 ? 4.101 9.155 15.829 1.00 19.82 167 ARG A O 1
ATOM 1319 N N . GLU A 1 168 ? 4.858 10.636 17.340 1.00 19.46 168 GLU A N 1
ATOM 1320 C CA . GLU A 1 168 ? 6.236 10.228 17.157 1.00 20.15 168 GLU A CA 1
ATOM 1321 C C . GLU A 1 168 ? 6.390 8.773 17.667 1.00 18.97 168 GLU A C 1
ATOM 1322 O O . GLU A 1 168 ? 7.072 7.952 17.057 1.00 18.75 168 GLU A O 1
ATOM 1328 N N . LEU A 1 169 ? 5.752 8.478 18.786 1.00 21.63 169 LEU A N 1
ATOM 1329 C CA . LEU A 1 169 ? 5.833 7.121 19.335 1.00 18.59 169 LEU A CA 1
ATOM 1330 C C . LEU A 1 169 ? 5.281 6.168 18.273 1.00 19.75 169 LEU A C 1
ATOM 1331 O O . LEU A 1 169 ? 5.930 5.184 17.938 1.00 19.23 169 LEU A O 1
ATOM 1336 N N . LEU A 1 170 ? 4.095 6.470 17.733 1.00 18.46 170 LEU A N 1
ATOM 1337 C CA . LEU A 1 170 ? 3.539 5.561 16.736 1.00 21.75 170 LEU A CA 1
ATOM 1338 C C . LEU A 1 170 ? 4.373 5.491 15.441 1.00 20.54 170 LEU A C 1
ATOM 1339 O O . LEU A 1 170 ? 4.577 4.403 14.882 1.00 22.44 170 LEU A O 1
ATOM 1344 N N . ALA A 1 171 ? 4.882 6.615 14.957 1.00 20.99 171 ALA A N 1
ATOM 1345 C CA . ALA A 1 171 ? 5.682 6.588 13.742 1.00 21.49 171 ALA A CA 1
ATOM 1346 C C . ALA A 1 171 ? 6.940 5.755 13.915 1.00 21.36 171 ALA A C 1
ATOM 1347 O O . ALA A 1 171 ? 7.333 5.010 12.996 1.00 19.31 171 ALA A O 1
ATOM 1349 N N . LEU A 1 172 ? 7.576 5.880 15.085 1.00 20.66 172 LEU A N 1
ATOM 1350 C CA . LEU A 1 172 ? 8.787 5.132 15.370 1.00 19.92 172 LEU A CA 1
ATOM 1351 C C . LEU A 1 172 ? 8.500 3.649 15.498 1.00 22.45 172 LEU A C 1
ATOM 1352 O O . LEU A 1 172 ? 9.397 2.840 15.192 1.00 22.09 172 LEU A O 1
ATOM 1357 N N . LEU A 1 173 ? 7.287 3.294 15.954 1.00 21.49 173 LEU A N 1
ATOM 1358 C CA . LEU A 1 173 ? 6.878 1.884 16.071 1.00 23.95 173 LEU A CA 1
ATOM 1359 C C . LEU A 1 173 ? 6.543 1.323 14.684 1.00 23.11 173 LEU A C 1
ATOM 1360 O O . LEU A 1 173 ? 6.413 0.105 14.551 1.00 22.44 173 LEU A O 1
ATOM 1365 N N . GLY A 1 174 ? 6.403 2.204 13.668 1.00 22.83 174 GLY A N 1
ATOM 1366 C CA . GLY A 1 174 ? 6.127 1.756 12.313 1.00 26.69 174 GLY A CA 1
ATOM 1367 C C . GLY A 1 174 ? 4.742 2.047 11.732 1.00 25.26 174 GLY A C 1
ATOM 1368 O O . GLY A 1 174 ? 4.419 1.584 10.635 1.00 25.23 174 GLY A O 1
ATOM 1369 N N . MET A 1 175 ? 3.917 2.801 12.452 1.00 26.88 175 MET A N 1
ATOM 1370 C CA . MET A 1 175 ? 2.566 3.114 11.965 1.00 25.81 175 MET A CA 1
ATOM 1371 C C . MET A 1 175 ? 2.785 3.766 10.594 1.00 24.80 175 MET A C 1
ATOM 1372 O O . MET A 1 175 ? 3.469 4.784 10.488 1.00 25.64 175 MET A O 1
ATOM 1377 N N . PRO A 1 176 ? 2.192 3.191 9.534 1.00 28.21 176 PRO A N 1
ATOM 1378 C CA . PRO A 1 176 ? 2.349 3.709 8.159 1.00 27.43 176 PRO A CA 1
ATOM 1379 C C . PRO A 1 176 ? 1.580 4.975 7.831 1.00 30.14 176 PRO A C 1
ATOM 1380 O O . PRO A 1 176 ? 0.647 4.982 7.013 1.00 28.44 176 PRO A O 1
ATOM 1384 N N . PHE A 1 177 ? 1.994 6.064 8.457 1.00 27.47 177 PHE A N 1
ATOM 1385 C CA . PHE A 1 177 ? 1.331 7.354 8.275 1.00 31.09 177 PHE A CA 1
ATOM 1386 C C . PHE A 1 177 ? 1.444 7.915 6.845 1.00 31.87 177 PHE A C 1
ATOM 1387 O O . PHE A 1 177 ? 2.489 7.802 6.211 1.00 32.66 177 PHE A O 1
ATOM 1395 N N . GLN A 1 178 ? 0.368 8.529 6.358 1.00 34.63 178 GLN A N 1
ATOM 1396 C CA . GLN A 1 178 ? 0.377 9.145 5.027 1.00 41.14 178 GLN A CA 1
ATOM 1397 C C . GLN A 1 178 ? 1.515 10.166 5.024 1.00 43.16 178 GLN A C 1
ATOM 1398 O O . GLN A 1 178 ? 1.869 10.713 6.063 1.00 43.08 178 GLN A O 1
ATOM 1404 N N . LYS A 1 179 ? 2.064 10.438 3.846 1.00 48.98 179 LYS A N 1
ATOM 1405 C CA . LYS A 1 179 ? 3.148 11.401 3.697 1.00 54.16 179 LYS A CA 1
ATOM 1406 C C . LYS A 1 179 ? 3.024 12.058 2.336 1.00 56.42 179 LYS A C 1
ATOM 1407 O O . LYS A 1 179 ? 4.078 12.250 1.692 1.00 58.50 179 LYS A O 1
ATOM 1414 N N . MET B 1 1 ? 27.489 39.062 0.574 1.00 63.30 1 MET B N 1
ATOM 1415 C CA . MET B 1 1 ? 26.870 37.714 0.396 1.00 63.55 1 MET B CA 1
ATOM 1416 C C . MET B 1 1 ? 27.653 36.651 1.162 1.00 62.46 1 MET B C 1
ATOM 1417 O O . MET B 1 1 ? 28.805 36.878 1.542 1.00 62.44 1 MET B O 1
ATOM 1422 N N . ASN B 1 2 ? 27.017 35.500 1.393 1.00 60.37 2 ASN B N 1
ATOM 1423 C CA . ASN B 1 2 ? 27.652 34.392 2.100 1.00 57.30 2 ASN B CA 1
ATOM 1424 C C . ASN B 1 2 ? 28.361 33.469 1.119 1.00 56.93 2 ASN B C 1
ATOM 1425 O O . ASN B 1 2 ? 27.891 33.249 -0.002 1.00 57.16 2 ASN B O 1
ATOM 1430 N N . ARG B 1 3 ? 29.501 32.943 1.552 1.00 53.99 3 ARG B N 1
ATOM 1431 C CA . ARG B 1 3 ? 30.310 32.038 0.749 1.00 54.14 3 ARG B CA 1
ATOM 1432 C C . ARG B 1 3 ? 29.508 30.901 0.123 1.00 52.37 3 ARG B C 1
ATOM 1433 O O . ARG B 1 3 ? 29.744 30.510 -1.026 1.00 52.19 3 ARG B O 1
ATOM 1441 N N . LEU B 1 4 ? 28.561 30.359 0.879 1.00 49.35 4 LEU B N 1
ATOM 1442 C CA . LEU B 1 4 ? 27.771 29.248 0.377 1.00 46.37 4 LEU B CA 1
ATOM 1443 C C . LEU B 1 4 ? 26.657 29.675 -0.604 1.00 44.76 4 LEU B C 1
ATOM 1444 O O . LEU B 1 4 ? 26.353 28.956 -1.557 1.00 43.00 4 LEU B O 1
ATOM 1449 N N . LYS B 1 5 ? 26.044 30.831 -0.371 1.00 43.23 5 LYS B N 1
ATOM 1450 C CA . LYS B 1 5 ? 24.987 31.286 -1.264 1.00 43.39 5 LYS B CA 1
ATOM 1451 C C . LYS B 1 5 ? 25.623 31.539 -2.629 1.00 44.05 5 LYS B C 1
ATOM 1452 O O . LYS B 1 5 ? 25.037 31.224 -3.660 1.00 43.28 5 LYS B O 1
ATOM 1458 N N . GLU B 1 6 ? 26.834 32.094 -2.614 1.00 44.81 6 GLU B N 1
ATOM 1459 C CA . GLU B 1 6 ? 27.563 32.370 -3.852 1.00 48.60 6 GLU B CA 1
ATOM 1460 C C . GLU B 1 6 ? 27.812 31.074 -4.612 1.00 47.29 6 GLU B C 1
ATOM 1461 O O . GLU B 1 6 ? 27.792 31.060 -5.839 1.00 49.18 6 GLU B O 1
ATOM 1467 N N . LYS B 1 7 ? 28.046 29.983 -3.882 1.00 45.46 7 LYS B N 1
ATOM 1468 C CA . LYS B 1 7 ? 28.287 28.695 -4.512 1.00 45.90 7 LYS B CA 1
ATOM 1469 C C . LYS B 1 7 ? 27.010 28.132 -5.125 1.00 46.07 7 LYS B C 1
ATOM 1470 O O . LYS B 1 7 ? 27.047 27.509 -6.196 1.00 47.15 7 LYS B O 1
ATOM 1476 N N . TYR B 1 8 ? 25.882 28.345 -4.449 1.00 42.09 8 TYR B N 1
ATOM 1477 C CA . TYR B 1 8 ? 24.607 27.854 -4.953 1.00 42.18 8 TYR B CA 1
ATOM 1478 C C . TYR B 1 8 ? 24.307 28.549 -6.272 1.00 42.87 8 TYR B C 1
ATOM 1479 O O . TYR B 1 8 ? 23.992 27.910 -7.270 1.00 43.97 8 TYR B O 1
ATOM 1488 N N . LEU B 1 9 ? 24.424 29.865 -6.251 1.00 44.87 9 LEU B N 1
ATOM 1489 C CA . LEU B 1 9 ? 24.149 30.685 -7.425 1.00 48.33 9 LEU B CA 1
ATOM 1490 C C . LEU B 1 9 ? 25.162 30.527 -8.548 1.00 51.00 9 LEU B C 1
ATOM 1491 O O . LEU B 1 9 ? 24.796 30.161 -9.669 1.00 53.06 9 LEU B O 1
ATOM 1496 N N . ASN B 1 10 ? 26.427 30.812 -8.244 1.00 53.78 10 ASN B N 1
ATOM 1497 C CA . ASN B 1 10 ? 27.493 30.735 -9.239 1.00 57.16 10 ASN B CA 1
ATOM 1498 C C . ASN B 1 10 ? 28.006 29.349 -9.563 1.00 58.57 10 ASN B C 1
ATOM 1499 O O . ASN B 1 10 ? 28.889 29.219 -10.407 1.00 60.99 10 ASN B O 1
ATOM 1504 N N . GLU B 1 11 ? 27.477 28.311 -8.920 1.00 59.44 11 GLU B N 1
ATOM 1505 C CA . GLU B 1 11 ? 27.960 26.964 -9.220 1.00 60.02 11 GLU B CA 1
ATOM 1506 C C . GLU B 1 11 ? 26.946 25.836 -9.268 1.00 59.12 11 GLU B C 1
ATOM 1507 O O . GLU B 1 11 ? 26.950 25.042 -10.205 1.00 59.33 11 GLU B O 1
ATOM 1513 N N . VAL B 1 12 ? 26.085 25.748 -8.263 1.00 56.90 12 VAL B N 1
ATOM 1514 C CA . VAL B 1 12 ? 25.115 24.668 -8.219 1.00 55.73 12 VAL B CA 1
ATOM 1515 C C . VAL B 1 12 ? 23.955 24.821 -9.193 1.00 56.81 12 VAL B C 1
ATOM 1516 O O . VAL B 1 12 ? 23.525 23.848 -9.819 1.00 56.73 12 VAL B O 1
ATOM 1520 N N . VAL B 1 13 ? 23.440 26.036 -9.308 1.00 58.10 13 VAL B N 1
ATOM 1521 C CA . VAL B 1 13 ? 22.335 26.295 -10.218 1.00 60.58 13 VAL B CA 1
ATOM 1522 C C . VAL B 1 13 ? 22.748 25.859 -11.624 1.00 62.56 13 VAL B C 1
ATOM 1523 O O . VAL B 1 13 ? 22.052 25.068 -12.265 1.00 61.85 13 VAL B O 1
ATOM 1527 N N . PRO B 1 14 ? 23.896 26.361 -12.118 1.00 64.14 14 PRO B N 1
ATOM 1528 C CA . PRO B 1 14 ? 24.366 25.989 -13.459 1.00 65.71 14 PRO B CA 1
ATOM 1529 C C . PRO B 1 14 ? 24.419 24.478 -13.634 1.00 67.57 14 PRO B C 1
ATOM 1530 O O . PRO B 1 14 ? 23.845 23.928 -14.578 1.00 67.36 14 PRO B O 1
ATOM 1534 N N . ALA B 1 15 ? 25.113 23.818 -12.706 1.00 69.04 15 ALA B N 1
ATOM 1535 C CA . ALA B 1 15 ? 25.263 22.367 -12.717 1.00 69.97 15 ALA B CA 1
ATOM 1536 C C . ALA B 1 15 ? 23.904 21.686 -12.742 1.00 70.62 15 ALA B C 1
ATOM 1537 O O . ALA B 1 15 ? 23.662 20.796 -13.554 1.00 70.70 15 ALA B O 1
ATOM 1539 N N . LEU B 1 16 ? 23.023 22.106 -11.840 1.00 72.29 16 LEU B N 1
ATOM 1540 C CA . LEU B 1 16 ? 21.683 21.540 -11.771 1.00 73.97 16 LEU B CA 1
ATOM 1541 C C . LEU B 1 16 ? 20.997 21.751 -13.113 1.00 76.04 16 LEU B C 1
ATOM 1542 O O . LEU B 1 16 ? 20.229 20.904 -13.571 1.00 76.86 16 LEU B O 1
ATOM 1547 N N . MET B 1 17 ? 21.282 22.891 -13.738 1.00 78.66 17 MET B N 1
ATOM 1548 C CA . MET B 1 17 ? 20.715 23.226 -15.040 1.00 80.60 17 MET B CA 1
ATOM 1549 C C . MET B 1 17 ? 21.147 22.185 -16.066 1.00 81.95 17 MET B C 1
ATOM 1550 O O . MET B 1 17 ? 20.337 21.378 -16.535 1.00 82.21 17 MET B O 1
ATOM 1555 N N . SER B 1 18 ? 22.437 22.209 -16.399 1.00 83.28 18 SER B N 1
ATOM 1556 C CA . SER B 1 18 ? 23.008 21.292 -17.380 1.00 84.13 18 SER B CA 1
ATOM 1557 C C . SER B 1 18 ? 23.143 19.865 -16.861 1.00 84.40 18 SER B C 1
ATOM 1558 O O . SER B 1 18 ? 24.146 19.197 -17.115 1.00 85.47 18 SER B O 1
ATOM 1561 N N . LYS B 1 19 ? 22.131 19.403 -16.134 1.00 84.59 19 LYS B N 1
ATOM 1562 C CA . LYS B 1 19 ? 22.139 18.050 -15.596 1.00 84.46 19 LYS B CA 1
ATOM 1563 C C . LYS B 1 19 ? 20.718 17.595 -15.320 1.00 84.14 19 LYS B C 1
ATOM 1564 O O . LYS B 1 19 ? 20.467 16.413 -15.110 1.00 83.63 19 LYS B O 1
ATOM 1570 N N . PHE B 1 20 ? 19.790 18.545 -15.320 1.00 84.69 20 PHE B N 1
ATOM 1571 C CA . PHE B 1 20 ? 18.385 18.243 -15.081 1.00 85.71 20 PHE B CA 1
ATOM 1572 C C . PHE B 1 20 ? 17.501 19.038 -16.035 1.00 85.88 20 PHE B C 1
ATOM 1573 O O . PHE B 1 20 ? 16.284 18.839 -16.071 1.00 85.11 20 PHE B O 1
ATOM 1581 N N . ASN B 1 21 ? 18.120 19.937 -16.798 1.00 86.09 21 ASN B N 1
ATOM 1582 C CA . ASN B 1 21 ? 17.405 20.785 -17.754 1.00 86.79 21 ASN B CA 1
ATOM 1583 C C . ASN B 1 21 ? 16.617 21.895 -17.051 1.00 86.21 21 ASN B C 1
ATOM 1584 O O . ASN B 1 21 ? 17.109 23.019 -16.901 1.00 85.68 21 ASN B O 1
ATOM 1589 N N . TYR B 1 22 ? 15.396 21.572 -16.620 1.00 85.10 22 TYR B N 1
ATOM 1590 C CA . TYR B 1 22 ? 14.532 22.538 -15.944 1.00 84.43 22 TYR B CA 1
ATOM 1591 C C . TYR B 1 22 ? 14.157 23.654 -16.913 1.00 84.04 22 TYR B C 1
ATOM 1592 O O . TYR B 1 22 ? 14.999 24.116 -17.684 1.00 84.31 22 TYR B O 1
ATOM 1601 N N . LYS B 1 23 ? 12.901 24.092 -16.875 1.00 82.75 23 LYS B N 1
ATOM 1602 C CA . LYS B 1 23 ? 12.465 25.159 -17.770 1.00 81.93 23 LYS B CA 1
ATOM 1603 C C . LYS B 1 23 ? 13.378 26.380 -17.626 1.00 80.47 23 LYS B C 1
ATOM 1604 O O . LYS B 1 23 ? 13.925 26.878 -18.614 1.00 80.37 23 LYS B O 1
ATOM 1610 N N . SER B 1 24 ? 13.542 26.852 -16.392 1.00 77.84 24 SER B N 1
ATOM 1611 C CA . SER B 1 24 ? 14.389 28.010 -16.116 1.00 75.17 24 SER B CA 1
ATOM 1612 C C . SER B 1 24 ? 14.907 27.956 -14.682 1.00 73.21 24 SER B C 1
ATOM 1613 O O . SER B 1 24 ? 14.700 26.966 -13.978 1.00 72.72 24 SER B O 1
ATOM 1616 N N . ILE B 1 25 ? 15.570 29.031 -14.259 1.00 70.71 25 ILE B N 1
ATOM 1617 C CA . ILE B 1 25 ? 16.120 29.127 -12.909 1.00 67.29 25 ILE B CA 1
ATOM 1618 C C . ILE B 1 25 ? 14.987 28.958 -11.903 1.00 64.45 25 ILE B C 1
ATOM 1619 O O . ILE B 1 25 ? 15.185 28.466 -10.792 1.00 63.22 25 ILE B O 1
ATOM 1624 N N . MET B 1 26 ? 13.794 29.365 -12.320 1.00 61.34 26 MET B N 1
ATOM 1625 C CA . MET B 1 26 ? 12.595 29.284 -11.501 1.00 60.27 26 MET B CA 1
ATOM 1626 C C . MET B 1 26 ? 12.224 27.848 -11.098 1.00 58.65 26 MET B C 1
ATOM 1627 O O . MET B 1 26 ? 11.569 27.628 -10.073 1.00 56.83 26 MET B O 1
ATOM 1632 N N . GLN B 1 27 ? 12.629 26.877 -11.910 1.00 56.34 27 GLN B N 1
ATOM 1633 C CA . GLN B 1 27 ? 12.339 25.478 -11.613 1.00 57.01 27 GLN B CA 1
ATOM 1634 C C . GLN B 1 27 ? 13.483 24.784 -10.877 1.00 54.86 27 GLN B C 1
ATOM 1635 O O . GLN B 1 27 ? 13.301 23.696 -10.340 1.00 55.91 27 GLN B O 1
ATOM 1641 N N . VAL B 1 28 ? 14.656 25.409 -10.855 1.00 53.30 28 VAL B N 1
ATOM 1642 C CA . VAL B 1 28 ? 15.800 24.815 -10.178 1.00 50.73 28 VAL B CA 1
ATOM 1643 C C . VAL B 1 28 ? 15.548 24.795 -8.677 1.00 49.21 28 VAL B C 1
ATOM 1644 O O . VAL B 1 28 ? 15.140 25.798 -8.092 1.00 47.36 28 VAL B O 1
ATOM 1648 N N . PRO B 1 29 ? 15.763 23.641 -8.040 1.00 48.18 29 PRO B N 1
ATOM 1649 C CA . PRO B 1 29 ? 15.542 23.543 -6.594 1.00 46.98 29 PRO B CA 1
ATOM 1650 C C . PRO B 1 29 ? 16.508 24.381 -5.752 1.00 43.99 29 PRO B C 1
ATOM 1651 O O . PRO B 1 29 ? 17.678 24.569 -6.102 1.00 44.11 29 PRO B O 1
ATOM 1655 N N . LYS B 1 30 ? 15.999 24.900 -4.642 1.00 42.26 30 LYS B N 1
ATOM 1656 C CA . LYS B 1 30 ? 16.829 25.669 -3.730 1.00 40.44 30 LYS B CA 1
ATOM 1657 C C . LYS B 1 30 ? 16.549 25.160 -2.318 1.00 39.86 30 LYS B C 1
ATOM 1658 O O . LYS B 1 30 ? 15.574 24.428 -2.079 1.00 37.33 30 LYS B O 1
ATOM 1664 N N . ILE B 1 31 ? 17.417 25.521 -1.384 1.00 37.78 31 ILE B N 1
ATOM 1665 C CA . ILE B 1 31 ? 17.147 25.165 -0.002 1.00 37.04 31 ILE B CA 1
ATOM 1666 C C . ILE B 1 31 ? 16.221 26.297 0.420 1.00 34.69 31 ILE B C 1
ATOM 1667 O O . ILE B 1 31 ? 16.589 27.476 0.356 1.00 38.71 31 ILE B O 1
ATOM 1672 N N . GLU B 1 32 ? 15.008 25.952 0.820 1.00 33.49 32 GLU B N 1
ATOM 1673 C CA . GLU B 1 32 ? 14.056 26.967 1.226 1.00 33.32 32 GLU B CA 1
ATOM 1674 C C . GLU B 1 32 ? 14.344 27.467 2.621 1.00 32.43 32 GLU B C 1
ATOM 1675 O O . GLU B 1 32 ? 14.345 28.677 2.892 1.00 28.90 32 GLU B O 1
ATOM 1681 N N . LYS B 1 33 ? 14.572 26.518 3.519 1.00 31.22 33 LYS B N 1
ATOM 1682 C CA . LYS B 1 33 ? 14.807 26.875 4.903 1.00 30.47 33 LYS B CA 1
ATOM 1683 C C . LYS B 1 33 ? 15.373 25.663 5.620 1.00 29.62 33 LYS B C 1
ATOM 1684 O O . LYS B 1 33 ? 15.279 24.535 5.130 1.00 28.61 33 LYS B O 1
ATOM 1690 N N . ILE B 1 34 ? 15.999 25.921 6.760 1.00 31.36 34 ILE B N 1
ATOM 1691 C CA . ILE B 1 34 ? 16.522 24.842 7.608 1.00 29.95 34 ILE B CA 1
ATOM 1692 C C . ILE B 1 34 ? 15.863 25.016 8.978 1.00 31.01 34 ILE B C 1
ATOM 1693 O O . ILE B 1 34 ? 15.896 26.106 9.555 1.00 29.50 34 ILE B O 1
ATOM 1698 N N . VAL B 1 35 ? 15.244 23.947 9.497 1.00 29.50 35 VAL B N 1
ATOM 1699 C CA . VAL B 1 35 ? 14.549 23.999 10.782 1.00 29.75 35 VAL B CA 1
ATOM 1700 C C . VAL B 1 35 ? 15.357 23.158 11.751 1.00 29.66 35 VAL B C 1
ATOM 1701 O O . VAL B 1 35 ? 15.679 22.013 11.451 1.00 28.61 35 VAL B O 1
ATOM 1705 N N . ILE B 1 36 ? 15.724 23.770 12.871 1.00 26.56 36 ILE B N 1
ATOM 1706 C CA . ILE B 1 36 ? 16.538 23.129 13.902 1.00 28.19 36 ILE B CA 1
ATOM 1707 C C . ILE B 1 36 ? 15.628 22.964 15.086 1.00 25.88 36 ILE B C 1
ATOM 1708 O O . ILE B 1 36 ? 15.144 23.922 15.667 1.00 27.86 36 ILE B O 1
ATOM 1713 N N . ASN B 1 37 ? 15.429 21.718 15.472 1.00 24.99 37 ASN B N 1
ATOM 1714 C CA . ASN B 1 37 ? 14.488 21.409 16.503 1.00 24.41 37 ASN B CA 1
ATOM 1715 C C . ASN B 1 37 ? 15.079 20.721 17.726 1.00 22.47 37 ASN B C 1
ATOM 1716 O O . ASN B 1 37 ? 15.992 19.927 17.598 1.00 26.79 37 ASN B O 1
ATOM 1721 N N . MET B 1 38 ? 14.563 21.080 18.891 1.00 23.47 38 MET B N 1
ATOM 1722 C CA . MET B 1 38 ? 14.954 20.420 20.131 1.00 26.20 38 MET B CA 1
ATOM 1723 C C . MET B 1 38 ? 13.677 20.181 20.926 1.00 27.34 38 MET B C 1
ATOM 1724 O O . MET B 1 38 ? 13.047 21.114 21.408 1.00 26.38 38 MET B O 1
ATOM 1729 N N . GLY B 1 39 ? 13.252 18.910 21.046 1.00 25.63 39 GLY B N 1
ATOM 1730 C CA . GLY B 1 39 ? 12.031 18.653 21.791 1.00 24.45 39 GLY B CA 1
ATOM 1731 C C . GLY B 1 39 ? 12.265 18.750 23.299 1.00 23.61 39 GLY B C 1
ATOM 1732 O O . GLY B 1 39 ? 13.379 18.542 23.780 1.00 22.43 39 GLY B O 1
ATOM 1733 N N . VAL B 1 40 ? 11.208 19.083 24.033 1.00 21.68 40 VAL B N 1
ATOM 1734 C CA . VAL B 1 40 ? 11.250 19.187 25.483 1.00 24.27 40 VAL B CA 1
ATOM 1735 C C . VAL B 1 40 ? 9.921 18.651 25.992 1.00 26.78 40 VAL B C 1
ATOM 1736 O O . VAL B 1 40 ? 8.933 19.372 26.095 1.00 23.83 40 VAL B O 1
ATOM 1740 N N . GLY B 1 41 ? 9.893 17.346 26.274 1.00 23.08 41 GLY B N 1
ATOM 1741 C CA . GLY B 1 41 ? 8.659 16.742 26.723 1.00 21.75 41 GLY B CA 1
ATOM 1742 C C . GLY B 1 41 ? 8.293 16.956 28.176 1.00 25.59 41 GLY B C 1
ATOM 1743 O O . GLY B 1 41 ? 7.193 16.621 28.575 1.00 31.85 41 GLY B O 1
ATOM 1744 N N . ASP B 1 42 ? 9.189 17.494 28.988 1.00 23.40 42 ASP B N 1
ATOM 1745 C CA . ASP B 1 42 ? 8.841 17.703 30.378 1.00 30.18 42 ASP B CA 1
ATOM 1746 C C . ASP B 1 42 ? 8.697 19.203 30.656 1.00 33.83 42 ASP B C 1
ATOM 1747 O O . ASP B 1 42 ? 8.731 19.632 31.809 1.00 32.66 42 ASP B O 1
ATOM 1752 N N . ALA B 1 43 ? 8.485 19.974 29.581 1.00 32.50 43 ALA B N 1
ATOM 1753 C CA . ALA B 1 43 ? 8.405 21.434 29.680 1.00 33.91 43 ALA B CA 1
ATOM 1754 C C . ALA B 1 43 ? 7.483 22.051 30.739 1.00 34.18 43 ALA B C 1
ATOM 1755 O O . ALA B 1 43 ? 7.869 23.024 31.362 1.00 35.40 43 ALA B O 1
ATOM 1757 N N . VAL B 1 44 ? 6.279 21.531 30.938 1.00 34.28 44 VAL B N 1
ATOM 1758 C CA . VAL B 1 44 ? 5.407 22.135 31.934 1.00 37.28 44 VAL B CA 1
ATOM 1759 C C . VAL B 1 44 ? 5.902 21.832 33.337 1.00 37.30 44 VAL B C 1
ATOM 1760 O O . VAL B 1 44 ? 6.028 22.728 34.169 1.00 36.51 44 VAL B O 1
ATOM 1764 N N . GLN B 1 45 ? 6.209 20.567 33.599 1.00 35.60 45 GLN B N 1
ATOM 1765 C CA . GLN B 1 45 ? 6.695 20.163 34.903 1.00 37.66 45 GLN B CA 1
ATOM 1766 C C . GLN B 1 45 ? 8.148 20.559 35.126 1.00 38.01 45 GLN B C 1
ATOM 1767 O O . GLN B 1 45 ? 8.588 20.677 36.270 1.00 38.27 45 GLN B O 1
ATOM 1773 N N . ASN B 1 46 ? 8.894 20.767 34.039 1.00 34.86 46 ASN B N 1
ATOM 1774 C CA . ASN B 1 46 ? 10.301 21.143 34.172 1.00 34.88 46 ASN B CA 1
ATOM 1775 C C . ASN B 1 46 ? 10.673 22.336 33.279 1.00 33.72 46 ASN B C 1
ATOM 1776 O O . ASN B 1 46 ? 11.440 22.200 32.316 1.00 33.24 46 ASN B O 1
ATOM 1781 N N . PRO B 1 47 ? 10.147 23.527 33.603 1.00 32.98 47 PRO B N 1
ATOM 1782 C CA . PRO B 1 47 ? 10.392 24.759 32.851 1.00 31.18 47 PRO B CA 1
ATOM 1783 C C . PRO B 1 47 ? 11.858 25.009 32.542 1.00 30.81 47 PRO B C 1
ATOM 1784 O O . PRO B 1 47 ? 12.188 25.509 31.478 1.00 30.76 47 PRO B O 1
ATOM 1788 N N . LYS B 1 48 ? 12.735 24.671 33.478 1.00 31.69 48 LYS B N 1
ATOM 1789 C CA . LYS B 1 48 ? 14.164 24.903 33.261 1.00 31.08 48 LYS B CA 1
ATOM 1790 C C . LYS B 1 48 ? 14.706 24.139 32.069 1.00 30.95 48 LYS B C 1
ATOM 1791 O O . LYS B 1 48 ? 15.644 24.601 31.422 1.00 28.59 48 LYS B O 1
ATOM 1797 N N . ALA B 1 49 ? 14.120 22.970 31.781 1.00 28.43 49 ALA B N 1
ATOM 1798 C CA . ALA B 1 49 ? 14.549 22.165 30.646 1.00 26.76 49 ALA B CA 1
ATOM 1799 C C . ALA B 1 49 ? 14.200 22.906 29.358 1.00 23.83 49 ALA B C 1
ATOM 1800 O O . ALA B 1 49 ? 14.914 22.826 28.359 1.00 24.26 49 ALA B O 1
ATOM 1802 N N . LEU B 1 50 ? 13.072 23.610 29.373 1.00 24.99 50 LEU B N 1
ATOM 1803 C CA . LEU B 1 50 ? 12.715 24.359 28.190 1.00 23.22 50 LEU B CA 1
ATOM 1804 C C . LEU B 1 50 ? 13.659 25.551 28.042 1.00 24.59 50 LEU B C 1
ATOM 1805 O O . LEU B 1 50 ? 14.065 25.882 26.942 1.00 21.18 50 LEU B O 1
ATOM 1810 N N . ASP B 1 51 ? 13.986 26.201 29.152 1.00 24.82 51 ASP B N 1
ATOM 1811 C CA . ASP B 1 51 ? 14.898 27.340 29.082 1.00 27.70 51 ASP B CA 1
ATOM 1812 C C . ASP B 1 51 ? 16.232 26.912 28.536 1.00 24.61 51 ASP B C 1
ATOM 1813 O O . ASP B 1 51 ? 16.843 27.612 27.721 1.00 22.17 51 ASP B O 1
ATOM 1818 N N . SER B 1 52 ? 16.709 25.755 28.996 1.00 23.01 52 SER B N 1
ATOM 1819 C CA . SER B 1 52 ? 17.988 25.270 28.539 1.00 24.00 52 SER B CA 1
ATOM 1820 C C . SER B 1 52 ? 17.947 24.996 27.046 1.00 20.71 52 SER B C 1
ATOM 1821 O O . SER B 1 52 ? 18.874 25.323 26.345 1.00 22.43 52 SER B O 1
ATOM 1824 N N . ALA B 1 53 ? 16.870 24.375 26.563 1.00 23.68 53 ALA B N 1
ATOM 1825 C CA . ALA B 1 53 ? 16.771 24.064 25.142 1.00 23.19 53 ALA B CA 1
ATOM 1826 C C . ALA B 1 53 ? 16.783 25.385 24.318 1.00 22.18 53 ALA B C 1
ATOM 1827 O O . ALA B 1 53 ? 17.462 25.495 23.306 1.00 20.49 53 ALA B O 1
ATOM 1829 N N . VAL B 1 54 ? 16.020 26.344 24.789 1.00 23.63 54 VAL B N 1
ATOM 1830 C CA . VAL B 1 54 ? 15.904 27.637 24.086 1.00 25.87 54 VAL B CA 1
ATOM 1831 C C . VAL B 1 54 ? 17.283 28.290 23.994 1.00 25.75 54 VAL B C 1
ATOM 1832 O O . VAL B 1 54 ? 17.713 28.761 22.941 1.00 27.87 54 VAL B O 1
ATOM 1836 N N . GLU B 1 55 ? 17.999 28.287 25.103 1.00 27.09 55 GLU B N 1
ATOM 1837 C CA . GLU B 1 55 ? 19.318 28.891 25.113 1.00 25.12 55 GLU B CA 1
ATOM 1838 C C . GLU B 1 55 ? 20.284 28.157 24.185 1.00 25.54 55 GLU B C 1
ATOM 1839 O O . GLU B 1 55 ? 21.007 28.767 23.377 1.00 22.30 55 GLU B O 1
ATOM 1845 N N . GLU B 1 56 ? 20.328 26.828 24.282 1.00 22.17 56 GLU B N 1
ATOM 1846 C CA . GLU B 1 56 ? 21.213 26.096 23.418 1.00 21.09 56 GLU B CA 1
ATOM 1847 C C . GLU B 1 56 ? 20.916 26.224 21.905 1.00 22.29 56 GLU B C 1
ATOM 1848 O O . GLU B 1 56 ? 21.832 26.330 21.089 1.00 22.29 56 GLU B O 1
ATOM 1854 N N . LEU B 1 57 ? 19.637 26.258 21.534 1.00 24.07 57 LEU B N 1
ATOM 1855 C CA . LEU B 1 57 ? 19.288 26.410 20.120 1.00 23.08 57 LEU B CA 1
ATOM 1856 C C . LEU B 1 57 ? 19.739 27.787 19.634 1.00 25.52 57 LEU B C 1
ATOM 1857 O O . LEU B 1 57 ? 20.182 27.947 18.507 1.00 23.18 57 LEU B O 1
ATOM 1862 N N . THR B 1 58 ? 19.594 28.767 20.510 1.00 23.67 58 THR B N 1
ATOM 1863 C CA . THR B 1 58 ? 19.960 30.154 20.166 1.00 28.09 58 THR B CA 1
ATOM 1864 C C . THR B 1 58 ? 21.450 30.201 19.864 1.00 28.64 58 THR B C 1
ATOM 1865 O O . THR B 1 58 ? 21.889 30.737 18.832 1.00 29.97 58 THR B O 1
ATOM 1869 N N . LEU B 1 59 ? 22.250 29.596 20.741 1.00 28.50 59 LEU B N 1
ATOM 1870 C CA . LEU B 1 59 ? 23.682 29.558 20.520 1.00 26.72 59 LEU B CA 1
ATOM 1871 C C . LEU B 1 59 ? 24.067 28.801 19.259 1.00 28.21 59 LEU B C 1
ATOM 1872 O O . LEU B 1 59 ? 24.993 29.181 18.519 1.00 26.02 59 LEU B O 1
ATOM 1877 N N . ILE B 1 60 ? 23.364 27.704 18.986 1.00 25.64 60 ILE B N 1
ATOM 1878 C CA . ILE B 1 60 ? 23.691 26.908 17.825 1.00 26.34 60 ILE B CA 1
ATOM 1879 C C . ILE B 1 60 ? 23.254 27.533 16.490 1.00 26.94 60 ILE B C 1
ATOM 1880 O O . ILE B 1 60 ? 24.015 27.551 15.541 1.00 28.81 60 ILE B O 1
ATOM 1885 N N . ALA B 1 61 ? 22.044 28.049 16.446 1.00 30.35 61 ALA B N 1
ATOM 1886 C CA . ALA B 1 61 ? 21.526 28.582 15.188 1.00 31.40 61 ALA B CA 1
ATOM 1887 C C . ALA B 1 61 ? 21.882 30.029 14.900 1.00 36.48 61 ALA B C 1
ATOM 1888 O O . ALA B 1 61 ? 21.791 30.472 13.742 1.00 37.26 61 ALA B O 1
ATOM 1890 N N . GLY B 1 62 ? 22.296 30.758 15.933 1.00 36.03 62 GLY B N 1
ATOM 1891 C CA . GLY B 1 62 ? 22.639 32.167 15.752 1.00 39.67 62 GLY B CA 1
ATOM 1892 C C . GLY B 1 62 ? 21.354 32.951 15.616 1.00 40.06 62 GLY B C 1
ATOM 1893 O O . GLY B 1 62 ? 21.303 34.088 15.100 1.00 39.78 62 GLY B O 1
ATOM 1894 N N . GLN B 1 63 ? 20.284 32.320 16.065 1.00 37.51 63 GLN B N 1
ATOM 1895 C CA . GLN B 1 63 ? 18.966 32.916 16.023 1.00 36.73 63 GLN B CA 1
ATOM 1896 C C . GLN B 1 63 ? 18.136 32.247 17.105 1.00 38.12 63 GLN B C 1
ATOM 1897 O O . GLN B 1 63 ? 18.280 31.042 17.346 1.00 35.89 63 GLN B O 1
ATOM 1903 N N . ARG B 1 64 ? 17.260 33.010 17.738 1.00 34.38 64 ARG B N 1
ATOM 1904 C CA . ARG B 1 64 ? 16.447 32.463 18.801 1.00 36.88 64 ARG B CA 1
ATOM 1905 C C . ARG B 1 64 ? 15.285 31.664 18.228 1.00 33.66 64 ARG B C 1
ATOM 1906 O O . ARG B 1 64 ? 14.710 32.006 17.192 1.00 32.97 64 ARG B O 1
ATOM 1914 N N . PRO B 1 65 ? 14.921 30.583 18.908 1.00 31.58 65 PRO B N 1
ATOM 1915 C CA . PRO B 1 65 ? 13.828 29.739 18.433 1.00 29.72 65 PRO B CA 1
ATOM 1916 C C . PRO B 1 65 ? 12.450 30.225 18.825 1.00 30.72 65 PRO B C 1
ATOM 1917 O O . PRO B 1 65 ? 12.283 31.214 19.548 1.00 29.64 65 PRO B O 1
ATOM 1921 N N . VAL B 1 66 ? 11.452 29.512 18.319 1.00 28.90 66 VAL B N 1
ATOM 1922 C CA . VAL B 1 66 ? 10.082 29.788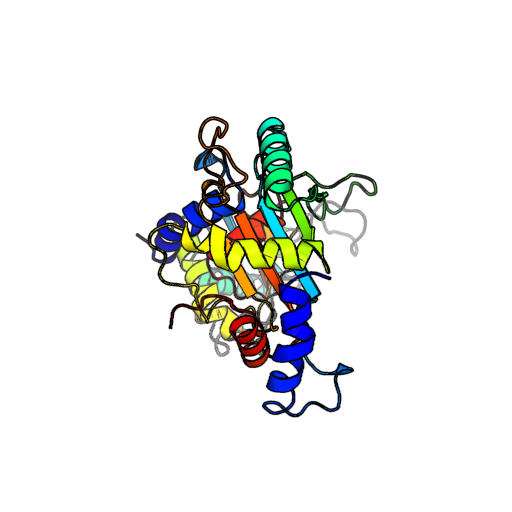 18.673 1.00 31.51 66 VAL B CA 1
ATOM 1923 C C . VAL B 1 66 ? 9.677 28.564 19.502 1.00 29.62 66 VAL B C 1
ATOM 1924 O O . VAL B 1 66 ? 9.980 27.430 19.105 1.00 32.51 66 VAL B O 1
ATOM 1928 N N . VAL B 1 67 ? 9.032 28.785 20.644 1.00 27.70 67 VAL B N 1
ATOM 1929 C CA . VAL B 1 67 ? 8.570 27.676 21.493 1.00 29.25 67 VAL B CA 1
ATOM 1930 C C . VAL B 1 67 ? 7.442 26.912 20.792 1.00 29.67 67 VAL B C 1
ATOM 1931 O O . VAL B 1 67 ? 6.460 27.498 20.314 1.00 28.07 67 VAL B O 1
ATOM 1935 N N . THR B 1 68 ? 7.624 25.599 20.708 1.00 29.43 68 THR B N 1
ATOM 1936 C CA . THR B 1 68 ? 6.666 24.713 20.046 1.00 29.33 68 THR B CA 1
ATOM 1937 C C . THR B 1 68 ? 5.572 24.384 21.038 1.00 29.47 68 THR B C 1
ATOM 1938 O O . THR B 1 68 ? 5.852 24.000 22.169 1.00 29.21 68 THR B O 1
ATOM 1942 N N . ARG B 1 69 ? 4.316 24.528 20.626 1.00 29.46 69 ARG B N 1
ATOM 1943 C CA . ARG B 1 69 ? 3.224 24.237 21.528 1.00 29.91 69 ARG B CA 1
ATOM 1944 C C . ARG B 1 69 ? 2.336 23.191 20.857 1.00 28.83 69 ARG B C 1
ATOM 1945 O O . ARG B 1 69 ? 2.197 23.161 19.631 1.00 30.39 69 ARG B O 1
ATOM 1953 N N . ALA B 1 70 ? 1.756 22.340 21.684 1.00 29.02 70 ALA B N 1
ATOM 1954 C CA . ALA B 1 70 ? 0.882 21.282 21.217 1.00 32.58 70 ALA B CA 1
ATOM 1955 C C . ALA B 1 70 ? -0.295 21.890 20.448 1.00 35.25 70 ALA B C 1
ATOM 1956 O O . ALA B 1 70 ? -0.962 22.784 20.951 1.00 36.70 70 ALA B O 1
ATOM 1958 N N . LYS B 1 71 ? -0.523 21.402 19.231 1.00 39.58 71 LYS B N 1
ATOM 1959 C CA . LYS B 1 71 ? -1.597 21.900 18.373 1.00 46.14 71 LYS B CA 1
ATOM 1960 C C . LYS B 1 71 ? -2.919 22.105 19.107 1.00 50.35 71 LYS B C 1
ATOM 1961 O O . LYS B 1 71 ? -3.699 23.010 18.770 1.00 51.59 71 LYS B O 1
ATOM 1967 N N . LYS B 1 72 ? -3.191 21.295 20.121 1.00 54.32 72 LYS B N 1
ATOM 1968 C CA . LYS B 1 72 ? -4.453 21.476 20.820 1.00 60.10 72 LYS B CA 1
ATOM 1969 C C . LYS B 1 72 ? -4.567 20.946 22.235 1.00 64.22 72 LYS B C 1
ATOM 1970 O O . LYS B 1 72 ? -3.730 20.193 22.730 1.00 64.43 72 LYS B O 1
ATOM 1976 N N . SER B 1 73 ? -5.646 21.387 22.865 1.00 68.41 73 SER B N 1
ATOM 1977 C CA . SER B 1 73 ? -6.052 20.979 24.200 1.00 72.52 73 SER B CA 1
ATOM 1978 C C . SER B 1 73 ? -7.454 20.514 23.847 1.00 74.74 73 SER B C 1
ATOM 1979 O O . SER B 1 73 ? -8.380 20.532 24.662 1.00 76.06 73 SER B O 1
ATOM 1982 N N . ILE B 1 74 ? -7.553 20.141 22.568 1.00 75.90 74 ILE B N 1
ATOM 1983 C CA . ILE B 1 74 ? -8.742 19.657 21.869 1.00 76.69 74 ILE B CA 1
ATOM 1984 C C . ILE B 1 74 ? -10.143 20.047 22.366 1.00 77.74 74 ILE B C 1
ATOM 1985 O O . ILE B 1 74 ? -10.304 20.686 23.414 1.00 77.44 74 ILE B O 1
ATOM 1990 N N . ALA B 1 75 ? -11.151 19.669 21.575 1.00 77.98 75 ALA B N 1
ATOM 1991 C CA . ALA B 1 75 ? -12.549 19.948 21.889 1.00 76.89 75 ALA B CA 1
ATOM 1992 C C . ALA B 1 75 ? -12.662 21.316 22.558 1.00 76.78 75 ALA B C 1
ATOM 1993 O O . ALA B 1 75 ? -12.470 22.350 21.912 1.00 77.14 75 ALA B O 1
ATOM 1995 N N . GLY B 1 76 ? -12.952 21.311 23.854 1.00 75.72 76 GLY B N 1
ATOM 1996 C CA . GLY B 1 76 ? -13.075 22.555 24.585 1.00 74.88 76 GLY B CA 1
ATOM 1997 C C . GLY B 1 76 ? -11.823 23.416 24.604 1.00 74.10 76 GLY B C 1
ATOM 1998 O O . GLY B 1 76 ? -10.787 23.071 24.023 1.00 73.81 76 GLY B O 1
ATOM 1999 N N . PHE B 1 77 ? -11.933 24.547 25.298 1.00 73.22 77 PHE B N 1
ATOM 2000 C CA . PHE B 1 77 ? -10.843 25.506 25.442 1.00 71.99 77 PHE B CA 1
ATOM 2001 C C . PHE B 1 77 ? -10.545 26.205 24.118 1.00 70.61 77 PHE B C 1
ATOM 2002 O O . PHE B 1 77 ? -9.564 25.888 23.437 1.00 70.76 77 PHE B O 1
ATOM 2010 N N . ARG B 1 78 ? -11.405 27.154 23.755 1.00 67.86 78 ARG B N 1
ATOM 2011 C CA . ARG B 1 78 ? -11.235 27.896 22.511 1.00 65.40 78 ARG B CA 1
ATOM 2012 C C . ARG B 1 78 ? -9.959 28.738 22.497 1.00 64.16 78 ARG B C 1
ATOM 2013 O O . ARG B 1 78 ? -9.151 28.636 21.571 1.00 61.64 78 ARG B O 1
ATOM 2021 N N . LEU B 1 79 ? -9.789 29.574 23.520 1.00 63.85 79 LEU B N 1
ATOM 2022 C CA . LEU B 1 79 ? -8.617 30.445 23.626 1.00 64.83 79 LEU B CA 1
ATOM 2023 C C . LEU B 1 79 ? -7.539 29.911 24.575 1.00 64.67 79 LEU B C 1
ATOM 2024 O O . LEU B 1 79 ? -6.801 30.685 25.188 1.00 64.64 79 LEU B O 1
ATOM 2029 N N . ARG B 1 80 ? -7.461 28.591 24.698 1.00 64.46 80 ARG B N 1
ATOM 2030 C CA . ARG B 1 80 ? -6.457 27.966 25.555 1.00 64.50 80 ARG B CA 1
ATOM 2031 C C . ARG B 1 80 ? -5.221 27.673 24.706 1.00 62.47 80 ARG B C 1
ATOM 2032 O O . ARG B 1 80 ? -5.334 27.097 23.623 1.00 62.56 80 ARG B O 1
ATOM 2040 N N . GLN B 1 81 ? -4.047 28.077 25.179 1.00 60.56 81 GLN B N 1
ATOM 2041 C CA . GLN B 1 81 ? -2.814 27.816 24.430 1.00 59.23 81 GLN B CA 1
ATOM 2042 C C . GLN B 1 81 ? -2.403 26.349 24.560 1.00 55.85 81 GLN B C 1
ATOM 2043 O O . GLN B 1 81 ? -2.711 25.705 25.556 1.00 55.50 81 GLN B O 1
ATOM 2049 N N . GLY B 1 82 ? -1.706 25.824 23.555 1.00 52.81 82 GLY B N 1
ATOM 2050 C CA . GLY B 1 82 ? -1.252 24.447 23.631 1.00 48.24 82 GLY B CA 1
ATOM 2051 C C . GLY B 1 82 ? -0.045 24.351 24.560 1.00 44.73 82 GLY B C 1
ATOM 2052 O O . GLY B 1 82 ? 0.677 25.320 24.767 1.00 41.68 82 GLY B O 1
ATOM 2053 N N . MET B 1 83 ? 0.165 23.172 25.126 1.00 41.40 83 MET B N 1
ATOM 2054 C CA . MET B 1 83 ? 1.272 22.928 26.042 1.00 37.88 83 MET B CA 1
ATOM 2055 C C . MET B 1 83 ? 2.622 23.032 25.308 1.00 33.57 83 MET B C 1
ATOM 2056 O O . MET B 1 83 ? 2.736 22.637 24.150 1.00 31.64 83 MET B O 1
ATOM 2061 N N . PRO B 1 84 ? 3.657 23.588 25.968 1.00 30.39 84 PRO B N 1
ATOM 2062 C CA . PRO B 1 84 ? 4.980 23.710 25.338 1.00 28.99 84 PRO B CA 1
ATOM 2063 C C . PRO B 1 84 ? 5.563 22.313 25.262 1.00 26.37 84 PRO B C 1
ATOM 2064 O O . PRO B 1 84 ? 5.484 21.587 26.252 1.00 27.62 84 PRO B O 1
ATOM 2068 N N . ILE B 1 85 ? 6.136 21.957 24.113 1.00 26.38 85 ILE B N 1
ATOM 2069 C CA . ILE B 1 85 ? 6.742 20.644 23.903 1.00 26.32 85 ILE B CA 1
ATOM 2070 C C . ILE B 1 85 ? 8.136 20.699 23.276 1.00 24.12 85 ILE B C 1
ATOM 2071 O O . ILE B 1 85 ? 8.709 19.670 22.871 1.00 25.32 85 ILE B O 1
ATOM 2076 N N . GLY B 1 86 ? 8.708 21.902 23.192 1.00 24.61 86 GLY B N 1
ATOM 2077 C CA . GLY B 1 86 ? 10.041 22.033 22.630 1.00 23.79 86 GLY B CA 1
ATOM 2078 C C . GLY B 1 86 ? 10.223 23.433 22.052 1.00 25.28 86 GLY B C 1
ATOM 2079 O O . GLY B 1 86 ? 9.481 24.344 22.432 1.00 24.59 86 GLY B O 1
ATOM 2080 N N . ALA B 1 87 ? 11.197 23.576 21.167 1.00 22.07 87 ALA B N 1
ATOM 2081 C CA . ALA B 1 87 ? 11.475 24.852 20.487 1.00 26.64 87 ALA B CA 1
ATOM 2082 C C . ALA B 1 87 ? 12.160 24.599 19.153 1.00 25.38 87 ALA B C 1
ATOM 2083 O O . ALA B 1 87 ? 12.900 23.630 18.984 1.00 23.84 87 ALA B O 1
ATOM 2085 N N . LYS B 1 88 ? 11.961 25.511 18.193 1.00 26.27 88 LYS B N 1
ATOM 2086 C CA . LYS B 1 88 ? 12.534 25.345 16.862 1.00 26.86 88 LYS B CA 1
ATOM 2087 C C . LYS B 1 88 ? 12.987 26.668 16.285 1.00 25.59 88 LYS B C 1
ATOM 2088 O O . LYS B 1 88 ? 12.321 27.670 16.489 1.00 29.12 88 LYS B O 1
ATOM 2094 N N . VAL B 1 89 ? 14.113 26.637 15.592 1.00 26.58 89 VAL B N 1
ATOM 2095 C CA . VAL B 1 89 ? 14.661 27.826 14.939 1.00 28.20 89 VAL B CA 1
ATOM 2096 C C . VAL B 1 89 ? 14.443 27.576 13.468 1.00 27.98 89 VAL B C 1
ATOM 2097 O O . VAL B 1 89 ? 14.761 26.507 12.973 1.00 29.28 89 VAL B O 1
ATOM 2101 N N . THR B 1 90 ? 13.904 28.544 12.743 1.00 30.18 90 THR B N 1
ATOM 2102 C CA . THR B 1 90 ? 13.778 28.326 11.322 1.00 28.94 90 THR B CA 1
ATOM 2103 C C . THR B 1 90 ? 14.703 29.355 10.669 1.00 31.70 90 THR B C 1
ATOM 2104 O O . THR B 1 90 ? 14.516 30.563 10.861 1.00 30.51 90 THR B O 1
ATOM 2108 N N . LEU B 1 91 ? 15.703 28.880 9.932 1.00 28.79 91 LEU B N 1
ATOM 2109 C CA . LEU B 1 91 ? 16.629 29.795 9.285 1.00 31.00 91 LEU B CA 1
ATOM 2110 C C . LEU B 1 91 ? 16.372 29.876 7.792 1.00 31.98 91 LEU B C 1
ATOM 2111 O O . LEU B 1 91 ? 16.052 28.878 7.150 1.00 30.95 91 LEU B O 1
ATOM 2116 N N . ARG B 1 92 ? 16.540 31.084 7.261 1.00 33.97 92 ARG B N 1
ATOM 2117 C CA . ARG B 1 92 ? 16.378 31.341 5.839 1.00 32.01 92 ARG B CA 1
ATOM 2118 C C . ARG B 1 92 ? 17.532 32.191 5.360 1.00 34.09 92 ARG B C 1
ATOM 2119 O O . ARG B 1 92 ? 18.193 32.862 6.153 1.00 33.37 92 ARG B O 1
ATOM 2127 N N . GLY B 1 93 ? 17.773 32.150 4.052 1.00 34.82 93 GLY B N 1
ATOM 2128 C CA . GLY B 1 93 ? 18.815 32.965 3.457 1.00 38.02 93 GLY B CA 1
ATOM 2129 C C . GLY B 1 93 ? 20.197 32.958 4.073 1.00 37.49 93 GLY B C 1
ATOM 2130 O O . GLY B 1 93 ? 20.763 31.907 4.319 1.00 35.66 93 GLY B O 1
ATOM 2131 N N . GLU B 1 94 ? 20.726 34.159 4.310 1.00 39.68 94 GLU B N 1
ATOM 2132 C CA . GLU B 1 94 ? 22.065 34.355 4.852 1.00 41.25 94 GLU B CA 1
ATOM 2133 C C . GLU B 1 94 ? 22.387 33.551 6.106 1.00 39.52 94 GLU B C 1
ATOM 2134 O O . GLU B 1 94 ? 23.368 32.808 6.127 1.00 36.46 94 GLU B O 1
ATOM 2140 N N . ARG B 1 95 ? 21.589 33.724 7.159 1.00 39.27 95 ARG B N 1
ATOM 2141 C CA . ARG B 1 95 ? 21.829 32.971 8.390 1.00 39.98 95 ARG B CA 1
ATOM 2142 C C . ARG B 1 95 ? 21.747 31.480 8.111 1.00 37.94 95 ARG B C 1
ATOM 2143 O O . ARG B 1 95 ? 22.531 30.696 8.641 1.00 36.12 95 ARG B O 1
ATOM 2151 N N . MET B 1 96 ? 20.788 31.086 7.277 1.00 35.63 96 MET B N 1
ATOM 2152 C CA . MET B 1 96 ? 20.630 29.672 6.957 1.00 32.85 96 MET B CA 1
ATOM 2153 C C . MET B 1 96 ? 21.891 29.152 6.295 1.00 33.59 96 MET B C 1
ATOM 2154 O O . MET B 1 96 ? 22.365 28.056 6.616 1.00 32.90 96 MET B O 1
ATOM 2159 N N . TYR B 1 97 ? 22.466 29.925 5.374 1.00 29.39 97 TYR B N 1
ATOM 2160 C CA . TYR B 1 97 ? 23.689 29.467 4.744 1.00 31.28 97 TYR B CA 1
ATOM 2161 C C . TYR B 1 97 ? 24.853 29.485 5.739 1.00 30.92 97 TYR B C 1
ATOM 2162 O O . TYR B 1 97 ? 25.732 28.635 5.662 1.00 31.82 97 TYR B O 1
ATOM 2171 N N . GLU B 1 98 ? 24.864 30.456 6.652 1.00 31.87 98 GLU B N 1
ATOM 2172 C CA . GLU B 1 98 ? 25.947 30.545 7.643 1.00 34.20 98 GLU B CA 1
ATOM 2173 C C . GLU B 1 98 ? 25.922 29.265 8.473 1.00 33.09 98 GLU B C 1
ATOM 2174 O O . GLU B 1 98 ? 26.955 28.645 8.720 1.00 34.16 98 GLU B O 1
ATOM 2180 N N . PHE B 1 99 ? 24.722 28.893 8.902 1.00 31.88 99 PHE B N 1
ATOM 2181 C CA . PHE B 1 99 ? 24.539 27.679 9.695 1.00 31.45 99 PHE B CA 1
ATOM 2182 C C . PHE B 1 99 ? 24.885 26.435 8.890 1.00 33.04 99 PHE B C 1
ATOM 2183 O O . PHE B 1 99 ? 25.589 25.553 9.369 1.00 32.17 99 PHE B O 1
ATOM 2191 N N . LEU B 1 100 ? 24.397 26.342 7.658 1.00 33.31 100 LEU B N 1
ATOM 2192 C CA . LEU B 1 100 ? 24.682 25.165 6.846 1.00 33.83 100 LEU B CA 1
ATOM 2193 C C . LEU B 1 100 ? 26.164 24.992 6.584 1.00 33.92 100 LEU B C 1
ATOM 2194 O O . LEU B 1 100 ? 26.666 23.868 6.545 1.00 34.41 100 LEU B O 1
ATOM 2199 N N . ASP B 1 101 ? 26.857 26.109 6.382 1.00 35.97 101 ASP B N 1
ATOM 2200 C CA . ASP B 1 101 ? 28.292 26.080 6.101 1.00 37.28 101 ASP B CA 1
ATOM 2201 C C . ASP B 1 101 ? 29.029 25.432 7.263 1.00 38.76 101 ASP B C 1
ATOM 2202 O O . ASP B 1 101 ? 29.888 24.571 7.054 1.00 39.36 101 ASP B O 1
ATOM 2207 N N . LYS B 1 102 ? 28.707 25.891 8.472 1.00 39.09 102 LYS B N 1
ATOM 2208 C CA . LYS B 1 102 ? 29.309 25.371 9.702 1.00 38.70 102 LYS B CA 1
ATOM 2209 C C . LYS B 1 102 ? 28.914 23.915 9.922 1.00 37.03 102 LYS B C 1
ATOM 2210 O O . LYS B 1 102 ? 29.754 23.080 10.272 1.00 37.78 102 LYS B O 1
ATOM 2216 N N . LEU B 1 103 ? 27.641 23.601 9.715 1.00 33.83 103 LEU B N 1
ATOM 2217 C CA . LEU B 1 103 ? 27.197 22.221 9.903 1.00 34.70 103 LEU B CA 1
ATOM 2218 C C . LEU B 1 103 ? 27.990 21.265 9.040 1.00 37.85 103 LEU B C 1
ATOM 2219 O O . LEU B 1 103 ? 28.488 20.237 9.508 1.00 38.38 103 LEU B O 1
ATOM 2224 N N . ILE B 1 104 ? 28.117 21.601 7.767 1.00 39.40 104 ILE B N 1
ATOM 2225 C CA . ILE B 1 104 ? 28.836 20.743 6.846 1.00 44.11 104 ILE B CA 1
ATOM 2226 C C . ILE B 1 104 ? 30.325 20.589 7.137 1.00 46.87 104 ILE B C 1
ATOM 2227 O O . ILE B 1 104 ? 30.844 19.475 7.185 1.00 48.86 104 ILE B O 1
ATOM 2232 N N . SER B 1 105 ? 31.015 21.697 7.356 1.00 46.88 105 SER B N 1
ATOM 2233 C CA . SER B 1 105 ? 32.450 21.611 7.552 1.00 49.06 105 SER B CA 1
ATOM 2234 C C . SER B 1 105 ? 32.993 21.788 8.957 1.00 49.01 105 SER B C 1
ATOM 2235 O O . SER B 1 105 ? 34.207 21.892 9.144 1.00 49.24 105 SER B O 1
ATOM 2238 N N . VAL B 1 106 ? 32.117 21.806 9.948 1.00 49.04 106 VAL B N 1
ATOM 2239 C CA . VAL B 1 106 ? 32.582 21.973 11.312 1.00 50.73 106 VAL B CA 1
ATOM 2240 C C . VAL B 1 106 ? 31.828 21.134 12.334 1.00 51.17 106 VAL B C 1
ATOM 2241 O O . VAL B 1 106 ? 32.448 20.415 13.115 1.00 51.53 106 VAL B O 1
ATOM 2245 N N . SER B 1 107 ? 30.500 21.209 12.323 1.00 51.49 107 SER B N 1
ATOM 2246 C CA . SER B 1 107 ? 29.694 20.488 13.304 1.00 52.34 107 SER B CA 1
ATOM 2247 C C . SER B 1 107 ? 29.537 18.994 13.058 1.00 54.29 107 SER B C 1
ATOM 2248 O O . SER B 1 107 ? 29.709 18.195 13.977 1.00 53.88 107 SER B O 1
ATOM 2251 N N . LEU B 1 108 ? 29.207 18.616 11.828 1.00 55.96 108 LEU B N 1
ATOM 2252 C CA . LEU B 1 108 ? 29.043 17.208 11.488 1.00 58.09 108 LEU B CA 1
ATOM 2253 C C . LEU B 1 108 ? 30.356 16.436 11.603 1.00 60.52 108 LEU B C 1
ATOM 2254 O O . LEU B 1 108 ? 30.375 15.302 12.088 1.00 61.18 108 LEU B O 1
ATOM 2259 N N . PRO B 1 109 ? 31.470 17.030 11.137 1.00 62.68 109 PRO B N 1
ATOM 2260 C CA . PRO B 1 109 ? 32.783 16.377 11.208 1.00 64.64 109 PRO B CA 1
ATOM 2261 C C . PRO B 1 109 ? 33.232 16.094 12.647 1.00 66.07 109 PRO B C 1
ATOM 2262 O O . PRO B 1 109 ? 34.212 15.379 12.882 1.00 67.21 109 PRO B O 1
ATOM 2266 N N . ARG B 1 110 ? 32.502 16.660 13.601 1.00 66.66 110 ARG B N 1
ATOM 2267 C CA . ARG B 1 110 ? 32.791 16.487 15.014 1.00 67.46 110 ARG B CA 1
ATOM 2268 C C . ARG B 1 110 ? 31.822 15.462 15.651 1.00 68.68 110 ARG B C 1
ATOM 2269 O O . ARG B 1 110 ? 31.917 15.169 16.838 1.00 68.40 110 ARG B O 1
ATOM 2277 N N . ALA B 1 111 ? 30.900 14.919 14.853 1.00 70.23 111 ALA B N 1
ATOM 2278 C CA . ALA B 1 111 ? 29.918 13.935 15.334 1.00 71.84 111 ALA B CA 1
ATOM 2279 C C . ALA B 1 111 ? 30.587 12.621 15.739 1.00 73.36 111 ALA B C 1
ATOM 2280 O O . ALA B 1 111 ? 31.728 12.363 15.367 1.00 73.53 111 ALA B O 1
ATOM 2282 N N . ARG B 1 112 ? 29.875 11.790 16.498 1.00 75.44 112 ARG B N 1
ATOM 2283 C CA . ARG B 1 112 ? 30.423 10.508 16.951 1.00 77.99 112 ARG B CA 1
ATOM 2284 C C . ARG B 1 112 ? 30.547 9.491 15.818 1.00 78.32 112 ARG B C 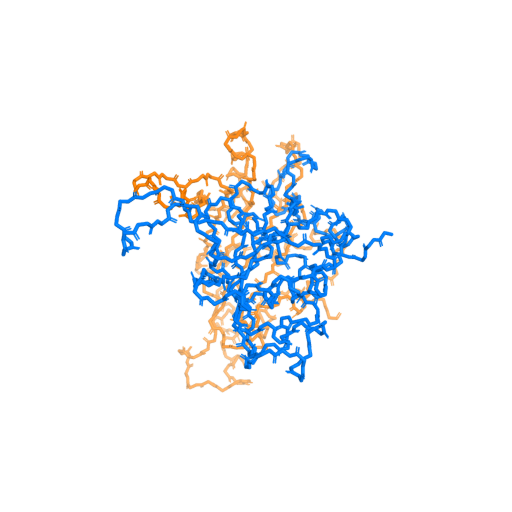1
ATOM 2285 O O . ARG B 1 112 ? 29.606 9.274 15.061 1.00 79.19 112 ARG B O 1
ATOM 2293 N N . ASP B 1 113 ? 31.719 8.874 15.704 1.00 78.56 113 ASP B N 1
ATOM 2294 C CA . ASP B 1 113 ? 31.962 7.885 14.659 1.00 79.59 113 ASP B CA 1
ATOM 2295 C C . ASP B 1 113 ? 31.491 8.424 13.314 1.00 79.82 113 ASP B C 1
ATOM 2296 O O . ASP B 1 113 ? 30.832 7.706 12.558 1.00 80.18 113 ASP B O 1
ATOM 2301 N N . PHE B 1 114 ? 31.821 9.677 13.010 1.00 79.21 114 PHE B N 1
ATOM 2302 C CA . PHE B 1 114 ? 31.382 10.272 11.753 1.00 79.12 114 PHE B CA 1
ATOM 2303 C C . PHE B 1 114 ? 32.112 9.765 10.513 1.00 78.68 114 PHE B C 1
ATOM 2304 O O . PHE B 1 114 ? 33.340 9.799 10.433 1.00 78.41 114 PHE B O 1
ATOM 2312 N N . ARG B 1 115 ? 31.333 9.310 9.539 1.00 78.25 115 ARG B N 1
ATOM 2313 C CA . ARG B 1 115 ? 31.868 8.807 8.284 1.00 77.58 115 ARG B CA 1
ATOM 2314 C C . ARG B 1 115 ? 30.960 9.301 7.157 1.00 76.57 115 ARG B C 1
ATOM 2315 O O . ARG B 1 115 ? 30.936 8.735 6.066 1.00 76.97 115 ARG B O 1
ATOM 2323 N N . GLY B 1 116 ? 30.217 10.369 7.438 1.00 75.49 116 GLY B N 1
ATOM 2324 C CA . GLY B 1 116 ? 29.305 10.930 6.457 1.00 73.16 116 GLY B CA 1
ATOM 2325 C C . GLY B 1 116 ? 27.860 10.702 6.865 1.00 71.94 116 GLY B C 1
ATOM 2326 O O . GLY B 1 116 ? 27.577 9.835 7.692 1.00 70.93 116 GLY B O 1
ATOM 2327 N N . VAL B 1 117 ? 26.945 11.485 6.300 1.00 70.26 117 VAL B N 1
ATOM 2328 C CA . VAL B 1 117 ? 25.524 11.345 6.609 1.00 69.07 117 VAL B CA 1
ATOM 2329 C C . VAL B 1 117 ? 24.886 10.399 5.595 1.00 68.02 117 VAL B C 1
ATOM 2330 O O . VAL B 1 117 ? 25.475 10.115 4.556 1.00 67.84 117 VAL B O 1
ATOM 2334 N N . SER B 1 118 ? 23.682 9.924 5.892 1.00 66.70 118 SER B N 1
ATOM 2335 C CA . SER B 1 118 ? 22.987 8.988 5.012 1.00 66.48 118 SER B CA 1
ATOM 2336 C C . SER B 1 118 ? 22.246 9.605 3.831 1.00 65.86 118 SER B C 1
ATOM 2337 O O . SER B 1 118 ? 21.465 10.537 4.000 1.00 66.73 118 SER B O 1
ATOM 2340 N N . LYS B 1 119 ? 22.479 9.066 2.636 1.00 64.13 119 LYS B N 1
ATOM 2341 C CA . LYS B 1 119 ? 21.808 9.551 1.432 1.00 62.73 119 LYS B CA 1
ATOM 2342 C C . LYS B 1 119 ? 20.338 9.133 1.441 1.00 61.29 119 LYS B C 1
ATOM 2343 O O . LYS B 1 119 ? 19.545 9.609 0.637 1.00 61.19 119 LYS B O 1
ATOM 2349 N N . LYS B 1 120 ? 19.977 8.249 2.364 1.00 61.49 120 LYS B N 1
ATOM 2350 C CA . LYS B 1 120 ? 18.613 7.734 2.432 1.00 61.96 120 LYS B CA 1
ATOM 2351 C C . LYS B 1 120 ? 17.592 8.526 3.239 1.00 61.17 120 LYS B C 1
ATOM 2352 O O . LYS B 1 120 ? 16.399 8.478 2.938 1.00 61.44 120 LYS B O 1
ATOM 2358 N N . SER B 1 121 ? 18.037 9.258 4.255 1.00 60.33 121 SER B N 1
ATOM 2359 C CA . SER B 1 121 ? 17.100 10.012 5.077 1.00 58.50 121 SER B CA 1
ATOM 2360 C C . SER B 1 121 ? 16.399 11.193 4.411 1.00 58.03 121 SER B C 1
ATOM 2361 O O . SER B 1 121 ? 16.523 12.341 4.848 1.00 56.52 121 SER B O 1
ATOM 2364 N N . PHE B 1 122 ? 15.664 10.905 3.342 1.00 57.04 122 PHE B N 1
ATOM 2365 C CA . PHE B 1 122 ? 14.875 11.919 2.657 1.00 56.12 122 PHE B CA 1
ATOM 2366 C C . PHE B 1 122 ? 13.418 11.557 2.923 1.00 57.39 122 PHE B C 1
ATOM 2367 O O . PHE B 1 122 ? 13.095 10.389 3.168 1.00 58.48 122 PHE B O 1
ATOM 2375 N N . ASP B 1 123 ? 12.541 12.552 2.904 1.00 58.28 123 ASP B N 1
ATOM 2376 C CA . ASP B 1 123 ? 11.130 12.318 3.192 1.00 58.67 123 ASP B CA 1
ATOM 2377 C C . ASP B 1 123 ? 10.301 12.114 1.932 1.00 59.79 123 ASP B C 1
ATOM 2378 O O . ASP B 1 123 ? 9.115 12.444 1.909 1.00 60.06 123 ASP B O 1
ATOM 2383 N N . GLY B 1 124 ? 10.922 11.585 0.882 1.00 60.14 124 GLY B N 1
ATOM 2384 C CA . GLY B 1 124 ? 10.191 11.374 -0.354 1.00 60.69 124 GLY B CA 1
ATOM 2385 C C . GLY B 1 124 ? 9.674 12.674 -0.950 1.00 61.75 124 GLY B C 1
ATOM 2386 O O . GLY B 1 124 ? 9.088 12.678 -2.036 1.00 60.99 124 GLY B O 1
ATOM 2387 N N . ARG B 1 125 ? 9.896 13.785 -0.246 1.00 61.38 125 ARG B N 1
ATOM 2388 C CA . ARG B 1 125 ? 9.444 15.091 -0.716 1.00 60.11 125 ARG B CA 1
ATOM 2389 C C . ARG B 1 125 ? 10.585 16.086 -0.927 1.00 58.27 125 ARG B C 1
ATOM 2390 O O . ARG B 1 125 ? 10.373 17.295 -0.940 1.00 58.46 125 ARG B O 1
ATOM 2398 N N . GLY B 1 126 ? 11.795 15.571 -1.107 1.00 56.80 126 GLY B N 1
ATOM 2399 C CA . GLY B 1 126 ? 12.939 16.439 -1.325 1.00 54.02 126 GLY B CA 1
ATOM 2400 C C . GLY B 1 126 ? 13.464 17.110 -0.067 1.00 52.34 126 GLY B C 1
ATOM 2401 O O . GLY B 1 126 ? 14.334 17.975 -0.147 1.00 52.04 126 GLY B O 1
ATOM 2402 N N . ASN B 1 127 ? 12.930 16.725 1.089 1.00 50.57 127 ASN B N 1
ATOM 2403 C CA . ASN B 1 127 ? 13.353 17.292 2.369 1.00 48.14 127 ASN B CA 1
ATOM 2404 C C . ASN B 1 127 ? 14.300 16.336 3.091 1.00 47.10 127 ASN B C 1
ATOM 2405 O O . ASN B 1 127 ? 14.016 15.142 3.211 1.00 44.82 127 ASN B O 1
ATOM 2410 N N . TYR B 1 128 ? 15.419 16.865 3.582 1.00 43.20 128 TYR B N 1
ATOM 2411 C CA . TYR B 1 128 ? 16.405 16.042 4.273 1.00 42.79 128 TYR B CA 1
ATOM 2412 C C . TYR B 1 128 ? 16.371 16.224 5.798 1.00 42.32 128 TYR B C 1
ATOM 2413 O O . TYR B 1 128 ? 16.346 17.347 6.303 1.00 41.02 128 TYR B O 1
ATOM 2422 N N . THR B 1 129 ? 16.376 15.109 6.525 1.00 42.45 129 THR B N 1
ATOM 2423 C CA . THR B 1 129 ? 16.353 15.150 7.988 1.00 42.56 129 THR B CA 1
ATOM 2424 C C . THR B 1 129 ? 17.651 14.600 8.554 1.00 42.39 129 THR B C 1
ATOM 2425 O O . THR B 1 129 ? 18.119 13.536 8.142 1.00 42.45 129 THR B O 1
ATOM 2429 N N . LEU B 1 130 ? 18.239 15.339 9.491 1.00 40.17 130 LEU B N 1
ATOM 2430 C CA . LEU B 1 130 ? 19.484 14.937 10.113 1.00 38.71 130 LEU B CA 1
ATOM 2431 C C . LEU B 1 130 ? 19.268 14.797 11.623 1.00 37.91 130 LEU B C 1
ATOM 2432 O O . LEU B 1 130 ? 18.957 15.777 12.300 1.00 34.16 130 LEU B O 1
ATOM 2437 N N . GLY B 1 131 ? 19.420 13.582 12.141 1.00 32.44 131 GLY B N 1
ATOM 2438 C CA . GLY B 1 131 ? 19.247 13.376 13.575 1.00 30.96 131 GLY B CA 1
ATOM 2439 C C . GLY B 1 131 ? 20.567 13.605 14.280 1.00 27.67 131 GLY B C 1
ATOM 2440 O O . GLY B 1 131 ? 21.611 13.068 13.885 1.00 29.24 131 GLY B O 1
ATOM 2441 N N . ILE B 1 132 ? 20.529 14.411 15.335 1.00 25.38 132 ILE B N 1
ATOM 2442 C CA . ILE B 1 132 ? 21.734 14.751 16.054 1.00 25.21 132 ILE B CA 1
ATOM 2443 C C . ILE B 1 132 ? 21.586 14.224 17.472 1.00 24.53 132 ILE B C 1
ATOM 2444 O O . ILE B 1 132 ? 20.761 14.697 18.254 1.00 25.92 132 ILE B O 1
ATOM 2449 N N . LYS B 1 133 ? 22.373 13.211 17.797 1.00 25.96 133 LYS B N 1
ATOM 2450 C CA . LYS B 1 133 ? 22.299 12.620 19.115 1.00 25.36 133 LYS B CA 1
ATOM 2451 C C . LYS B 1 133 ? 22.760 13.544 20.250 1.00 24.15 133 LYS B C 1
ATOM 2452 O O . LYS B 1 133 ? 22.180 13.527 21.332 1.00 23.19 133 LYS B O 1
ATOM 2458 N N . GLU B 1 134 ? 23.755 14.385 19.981 1.00 25.18 134 GLU B N 1
ATOM 2459 C CA . GLU B 1 134 ? 24.265 15.254 21.045 1.00 24.50 134 GLU B CA 1
ATOM 2460 C C . GLU B 1 134 ? 24.438 16.690 20.584 1.00 23.71 134 GLU B C 1
ATOM 2461 O O . GLU B 1 134 ? 25.098 16.904 19.578 1.00 23.29 134 GLU B O 1
ATOM 2467 N N . GLN B 1 135 ? 23.879 17.643 21.332 1.00 21.69 135 GLN B N 1
ATOM 2468 C CA . GLN B 1 135 ? 24.013 19.052 20.963 1.00 23.74 135 GLN B CA 1
ATOM 2469 C C . GLN B 1 135 ? 25.483 19.487 21.136 1.00 24.49 135 GLN B C 1
ATOM 2470 O O . GLN B 1 135 ? 25.918 20.513 20.584 1.00 22.21 135 GLN B O 1
ATOM 2476 N N . LEU B 1 136 ? 26.234 18.678 21.884 1.00 20.99 136 LEU B N 1
ATOM 2477 C CA . LEU B 1 136 ? 27.649 18.896 22.124 1.00 25.50 136 LEU B CA 1
ATOM 2478 C C . LEU B 1 136 ? 28.495 18.997 20.866 1.00 27.84 136 LEU B C 1
ATOM 2479 O O . LEU B 1 136 ? 29.606 19.532 20.920 1.00 28.87 136 LEU B O 1
ATOM 2484 N N . ILE B 1 137 ? 28.003 18.480 19.735 1.00 29.40 137 ILE B N 1
ATOM 2485 C CA . ILE B 1 137 ? 28.786 18.521 18.501 1.00 32.33 137 ILE B CA 1
ATOM 2486 C C . ILE B 1 137 ? 28.994 19.926 17.959 1.00 34.42 137 ILE B C 1
ATOM 2487 O O . ILE B 1 137 ? 29.905 20.161 17.163 1.00 35.72 137 ILE B O 1
ATOM 2492 N N . PHE B 1 138 ? 28.144 20.852 18.377 1.00 32.49 138 PHE B N 1
ATOM 2493 C CA . PHE B 1 138 ? 28.271 22.231 17.922 1.00 31.87 138 PHE B CA 1
ATOM 2494 C C . PHE B 1 138 ? 29.284 22.979 18.798 1.00 32.06 138 PHE B C 1
ATOM 2495 O O . PHE B 1 138 ? 29.188 22.954 19.993 1.00 28.81 138 PHE B O 1
ATOM 2503 N N . PRO B 1 139 ? 30.314 23.590 18.190 1.00 36.09 139 PRO B N 1
ATOM 2504 C CA . PRO B 1 139 ? 31.335 24.330 18.947 1.00 34.76 139 PRO B CA 1
ATOM 2505 C C . PRO B 1 139 ? 30.810 25.514 19.757 1.00 33.06 139 PRO B C 1
ATOM 2506 O O . PRO B 1 139 ? 31.478 25.969 20.691 1.00 33.24 139 PRO B O 1
ATOM 2510 N N . GLU B 1 140 ? 29.625 26.000 19.409 1.00 28.95 140 GLU B N 1
ATOM 2511 C CA . GLU B 1 140 ? 28.980 27.099 20.119 1.00 27.02 140 GLU B CA 1
ATOM 2512 C C . GLU B 1 140 ? 28.550 26.665 21.525 1.00 25.88 140 GLU B C 1
ATOM 2513 O O . GLU B 1 140 ? 28.250 27.495 22.403 1.00 24.82 140 GLU B O 1
ATOM 2519 N N . ILE 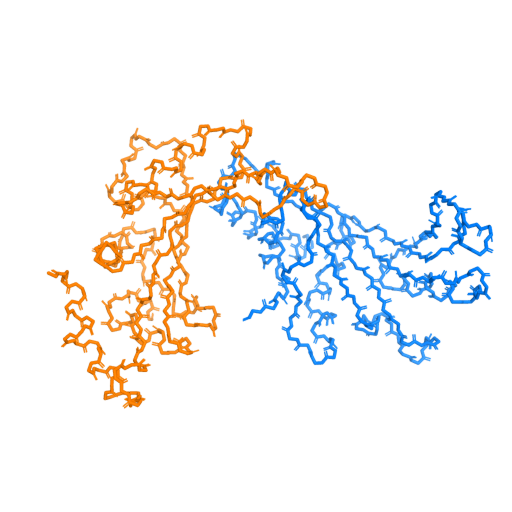B 1 141 ? 28.501 25.347 21.723 1.00 22.31 141 ILE B N 1
ATOM 2520 C CA . ILE B 1 141 ? 28.094 24.778 23.009 1.00 22.33 141 ILE B CA 1
ATOM 2521 C C . ILE B 1 141 ? 29.334 24.441 23.830 1.00 21.42 141 ILE B C 1
ATOM 2522 O O . ILE B 1 141 ? 30.285 23.831 23.312 1.00 23.06 141 ILE B O 1
ATOM 2527 N N . ASP B 1 142 ? 29.322 24.835 25.106 1.00 19.36 142 ASP B N 1
ATOM 2528 C CA . ASP B 1 142 ? 30.441 24.550 26.006 1.00 20.30 142 ASP B CA 1
ATOM 2529 C C . ASP B 1 142 ? 30.043 23.376 26.907 1.00 18.40 142 ASP B C 1
ATOM 2530 O O . ASP B 1 142 ? 29.107 23.471 27.718 1.00 20.13 142 ASP B O 1
ATOM 2535 N N . TYR B 1 143 ? 30.784 22.279 26.783 1.00 22.21 143 TYR B N 1
ATOM 2536 C CA . TYR B 1 143 ? 30.538 21.089 27.600 1.00 23.60 143 TYR B CA 1
ATOM 2537 C C . TYR B 1 143 ? 30.389 21.367 29.114 1.00 19.04 143 TYR B C 1
ATOM 2538 O O . TYR B 1 143 ? 29.534 20.772 29.796 1.00 19.06 143 TYR B O 1
ATOM 2547 N N . ASP B 1 144 ? 31.225 22.266 29.642 1.00 19.87 144 ASP B N 1
ATOM 25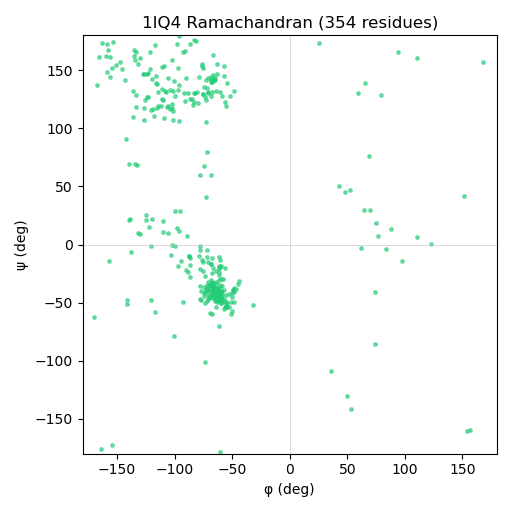48 C CA . ASP B 1 144 ? 31.210 22.600 31.062 1.00 22.03 144 ASP B CA 1
ATOM 2549 C C . ASP B 1 144 ? 29.950 23.332 31.508 1.00 19.68 144 ASP B C 1
ATOM 2550 O O . ASP B 1 144 ? 29.700 23.454 32.705 1.00 21.08 144 ASP B O 1
ATOM 2555 N N . LYS B 1 145 ? 29.143 23.794 30.545 1.00 20.17 145 LYS B N 1
ATOM 2556 C CA . LYS B 1 145 ? 27.912 24.505 30.851 1.00 20.66 145 LYS B CA 1
ATOM 2557 C C . LYS B 1 145 ? 26.696 23.655 30.481 1.00 19.40 145 LYS B C 1
ATOM 2558 O O . LYS B 1 145 ? 25.593 24.164 30.504 1.00 22.75 145 LYS B O 1
ATOM 2564 N N . VAL B 1 146 ? 26.884 22.366 30.159 1.00 20.96 146 VAL B N 1
ATOM 2565 C CA . VAL B 1 146 ? 25.747 21.532 29.755 1.00 19.22 146 VAL B CA 1
ATOM 2566 C C . VAL B 1 146 ? 25.229 20.642 30.891 1.00 22.89 146 VAL B C 1
ATOM 2567 O O . VAL B 1 146 ? 26.014 19.929 31.499 1.00 19.97 146 VAL B O 1
ATOM 2571 N N . ASN B 1 147 ? 23.932 20.688 31.179 1.00 23.67 147 ASN B N 1
ATOM 2572 C CA . ASN B 1 147 ? 23.436 19.867 32.282 1.00 29.28 147 ASN B CA 1
ATOM 2573 C C . ASN B 1 147 ? 22.789 18.572 31.834 1.00 29.57 147 ASN B C 1
ATOM 2574 O O . ASN B 1 147 ? 22.377 17.774 32.662 1.00 28.72 147 ASN B O 1
ATOM 2579 N N . LYS B 1 148 ? 22.729 18.351 30.529 1.00 25.97 148 LYS B N 1
ATOM 2580 C CA . LYS B 1 148 ? 22.126 17.103 30.022 1.00 24.90 148 LYS B CA 1
ATOM 2581 C C . LYS B 1 148 ? 22.473 16.989 28.549 1.00 25.16 148 LYS B C 1
ATOM 2582 O O . LYS B 1 148 ? 22.410 17.980 27.822 1.00 23.41 148 LYS B O 1
ATOM 2588 N N . VAL B 1 149 ? 22.841 15.793 28.091 1.00 21.93 149 VAL B N 1
ATOM 2589 C CA . VAL B 1 149 ? 23.097 15.630 26.670 1.00 22.12 149 VAL B CA 1
ATOM 2590 C C . VAL B 1 149 ? 21.715 15.661 26.007 1.00 22.39 149 VAL B C 1
ATOM 2591 O O . VAL B 1 149 ? 20.821 14.932 26.392 1.00 26.40 149 VAL B O 1
ATOM 2595 N N . ARG B 1 150 ? 21.519 16.566 25.049 1.00 21.75 150 ARG B N 1
ATOM 2596 C CA . ARG B 1 150 ? 20.219 16.718 24.427 1.00 22.68 150 ARG B CA 1
ATOM 2597 C C . ARG B 1 150 ? 20.296 16.369 22.956 1.00 21.86 150 ARG B C 1
ATOM 2598 O O . ARG B 1 150 ? 21.263 16.719 22.270 1.00 21.40 150 ARG B O 1
ATOM 2606 N N . GLY B 1 151 ? 19.283 15.663 22.460 1.00 19.72 151 GLY B N 1
ATOM 2607 C CA . GLY B 1 151 ? 19.284 15.376 21.051 1.00 21.92 151 GLY B CA 1
ATOM 2608 C C . GLY B 1 151 ? 18.535 16.505 20.349 1.00 21.97 151 GLY B C 1
ATOM 2609 O O . GLY B 1 151 ? 17.839 17.322 20.969 1.00 22.49 151 GLY B O 1
ATOM 2610 N N . MET B 1 152 ? 18.668 16.546 19.045 1.00 21.70 152 MET B N 1
ATOM 2611 C CA . MET B 1 152 ? 18.009 17.559 18.252 1.00 24.30 152 MET B CA 1
ATOM 2612 C C . MET B 1 152 ? 17.919 17.028 16.827 1.00 24.38 152 MET B C 1
ATOM 2613 O O . MET B 1 152 ? 18.463 15.959 16.508 1.00 24.58 152 MET B O 1
ATOM 2618 N N . ASP B 1 153 ? 17.210 17.736 15.964 1.00 23.18 153 ASP B N 1
ATOM 2619 C CA . ASP B 1 153 ? 17.162 17.281 14.600 1.00 25.52 153 ASP B CA 1
ATOM 2620 C C . ASP B 1 153 ? 17.108 18.489 13.696 1.00 26.24 153 ASP B C 1
ATOM 2621 O O . ASP B 1 153 ? 16.625 19.529 14.100 1.00 28.59 153 ASP B O 1
ATOM 2626 N N . ILE B 1 154 ? 17.646 18.325 12.495 1.00 26.59 154 ILE B N 1
ATOM 2627 C CA . ILE B 1 154 ? 17.718 19.409 11.511 1.00 29.96 154 ILE B CA 1
ATOM 2628 C C . ILE B 1 154 ? 17.035 18.914 10.257 1.00 31.25 154 ILE B C 1
ATOM 2629 O O . ILE B 1 154 ? 17.378 17.839 9.764 1.00 32.46 154 ILE B O 1
ATOM 2634 N N . VAL B 1 155 ? 16.079 19.687 9.755 1.00 30.97 155 VAL B N 1
ATOM 2635 C CA . VAL B 1 155 ? 15.382 19.341 8.522 1.00 31.95 155 VAL B CA 1
ATOM 2636 C C . VAL B 1 155 ? 15.724 20.419 7.508 1.00 31.73 155 VAL B C 1
ATOM 2637 O O . VAL B 1 155 ? 15.436 21.583 7.740 1.00 30.84 155 VAL B O 1
ATOM 2641 N N . ILE B 1 156 ? 16.379 20.025 6.423 1.00 33.48 156 ILE B N 1
ATOM 2642 C CA . ILE B 1 156 ? 16.738 20.958 5.371 1.00 36.10 156 ILE B CA 1
ATOM 2643 C C . ILE B 1 156 ? 15.623 20.819 4.349 1.00 36.23 156 ILE B C 1
ATOM 2644 O O . ILE B 1 156 ? 15.530 19.807 3.653 1.00 37.58 156 ILE B O 1
ATOM 2649 N N . VAL B 1 157 ? 14.764 21.825 4.304 1.00 38.54 157 VAL B N 1
ATOM 2650 C CA . VAL B 1 157 ? 13.618 21.833 3.401 1.00 40.79 157 VAL B CA 1
ATOM 2651 C C . VAL B 1 157 ? 14.042 22.401 2.057 1.00 41.13 157 VAL B C 1
ATOM 2652 O O . VAL B 1 157 ? 14.607 23.496 1.995 1.00 36.95 157 VAL B O 1
ATOM 2656 N N . THR B 1 158 ? 13.803 21.644 0.987 1.00 40.97 158 THR B N 1
ATOM 2657 C CA . THR B 1 158 ? 14.157 22.122 -0.343 1.00 42.92 158 THR B CA 1
ATOM 2658 C C . THR B 1 158 ? 12.916 22.175 -1.227 1.00 43.45 158 THR B C 1
ATOM 2659 O O . THR B 1 158 ? 11.872 21.626 -0.881 1.00 41.86 158 THR B O 1
ATOM 2663 N N . THR B 1 159 ? 13.034 22.860 -2.359 1.00 45.66 159 THR B N 1
ATOM 2664 C CA . THR B 1 159 ? 11.914 22.987 -3.278 1.00 45.56 159 THR B CA 1
ATOM 2665 C C . THR B 1 159 ? 12.012 21.974 -4.417 1.00 48.80 159 THR B C 1
ATOM 2666 O O . THR B 1 159 ? 11.323 22.103 -5.424 1.00 48.41 159 THR B O 1
ATOM 2670 N N . ALA B 1 160 ? 12.878 20.977 -4.257 1.00 50.24 160 ALA B N 1
ATOM 2671 C CA . ALA B 1 160 ? 13.026 19.937 -5.266 1.00 53.03 160 ALA B CA 1
ATOM 2672 C C . ALA B 1 160 ? 11.773 19.058 -5.249 1.00 55.87 160 ALA B C 1
ATOM 2673 O O . ALA B 1 160 ? 11.195 18.798 -4.189 1.00 55.53 160 ALA B O 1
ATOM 2675 N N . ASN B 1 161 ? 11.347 18.612 -6.428 1.00 59.40 161 ASN B N 1
ATOM 2676 C CA . ASN B 1 161 ? 10.164 17.764 -6.536 1.00 61.89 161 ASN B CA 1
ATOM 2677 C C . ASN B 1 161 ? 10.457 16.344 -6.064 1.00 63.23 161 ASN B C 1
ATOM 2678 O O . ASN B 1 161 ? 9.606 15.701 -5.442 1.00 64.25 161 ASN B O 1
ATOM 2683 N N . THR B 1 162 ? 11.665 15.861 -6.341 1.00 63.73 162 THR B N 1
ATOM 2684 C CA . THR B 1 162 ? 12.036 14.517 -5.929 1.00 64.61 162 THR B CA 1
ATOM 2685 C C . THR B 1 162 ? 13.332 14.481 -5.135 1.00 65.78 162 THR B C 1
ATOM 2686 O O . THR B 1 162 ? 14.251 15.261 -5.384 1.00 66.00 162 THR B O 1
ATOM 2690 N N . ASP B 1 163 ? 13.401 13.550 -4.191 1.00 66.13 163 ASP B N 1
ATOM 2691 C CA . ASP B 1 163 ? 14.577 13.394 -3.351 1.00 66.75 163 ASP B CA 1
ATOM 2692 C C . ASP B 1 163 ? 15.848 13.368 -4.190 1.00 67.43 163 ASP B C 1
ATOM 2693 O O . ASP B 1 163 ? 16.804 14.089 -3.906 1.00 67.50 163 ASP B O 1
ATOM 2698 N N . GLU B 1 164 ? 15.854 12.543 -5.233 1.00 68.25 164 GLU B N 1
ATOM 2699 C CA . GLU B 1 164 ? 17.027 12.427 -6.090 1.00 67.70 164 GLU B CA 1
ATOM 2700 C C . GLU B 1 164 ? 17.563 13.807 -6.451 1.00 65.93 164 GLU B C 1
ATOM 2701 O O . GLU B 1 164 ? 18.774 14.004 -6.517 1.00 65.49 164 GLU B O 1
ATOM 2707 N N . GLU B 1 165 ? 16.661 14.761 -6.682 1.00 65.34 165 GLU B N 1
ATOM 2708 C CA . GLU B 1 165 ? 17.062 16.132 -7.014 1.00 64.39 165 GLU B CA 1
ATOM 2709 C C . GLU B 1 165 ? 17.587 16.801 -5.743 1.00 63.23 165 GLU B C 1
ATOM 2710 O O . GLU B 1 165 ? 18.671 17.399 -5.729 1.00 61.47 165 GLU B O 1
ATOM 2716 N N . ALA B 1 166 ? 16.787 16.706 -4.684 1.00 61.42 166 ALA B N 1
ATOM 2717 C CA . ALA B 1 166 ? 17.146 17.269 -3.391 1.00 59.65 166 ALA B CA 1
ATOM 2718 C C . ALA B 1 166 ? 18.547 16.786 -3.061 1.00 57.58 166 ALA B C 1
ATOM 2719 O O . ALA B 1 166 ? 19.402 17.557 -2.639 1.00 58.21 166 ALA B O 1
ATOM 2721 N N . ARG B 1 167 ? 18.770 15.496 -3.274 1.00 56.71 167 ARG B N 1
ATOM 2722 C CA . ARG B 1 167 ? 20.055 14.866 -3.019 1.00 56.20 167 ARG B CA 1
ATOM 2723 C C . ARG B 1 167 ? 21.159 15.585 -3.790 1.00 54.57 167 ARG B C 1
ATOM 2724 O O . ARG B 1 167 ? 22.160 16.015 -3.210 1.00 52.55 167 ARG B O 1
ATOM 2732 N N . GLU B 1 168 ? 20.963 15.716 -5.102 1.00 53.38 168 GLU B N 1
ATOM 2733 C CA . GLU B 1 168 ? 21.936 16.376 -5.968 1.00 53.02 168 GLU B CA 1
ATOM 2734 C C . GLU B 1 168 ? 22.264 17.767 -5.456 1.00 49.70 168 GLU B C 1
ATOM 2735 O O . GLU B 1 168 ? 23.432 18.140 -5.338 1.00 50.82 168 GLU B O 1
ATOM 2741 N N . LEU B 1 169 ? 21.220 18.536 -5.176 1.00 47.42 169 LEU B N 1
ATOM 2742 C CA . LEU B 1 169 ? 21.381 19.889 -4.664 1.00 46.51 169 LEU B CA 1
ATOM 2743 C C . LEU B 1 169 ? 22.332 19.901 -3.461 1.00 47.24 169 LEU B C 1
ATOM 2744 O O . LEU B 1 169 ? 23.385 20.553 -3.478 1.00 47.21 169 LEU B O 1
ATOM 2749 N N . LEU B 1 170 ? 21.949 19.163 -2.422 1.00 47.88 170 LEU B N 1
ATOM 2750 C CA . LEU B 1 170 ? 22.736 19.091 -1.193 1.00 47.63 170 LEU B CA 1
ATOM 2751 C C . LEU B 1 170 ? 24.134 18.580 -1.486 1.00 47.65 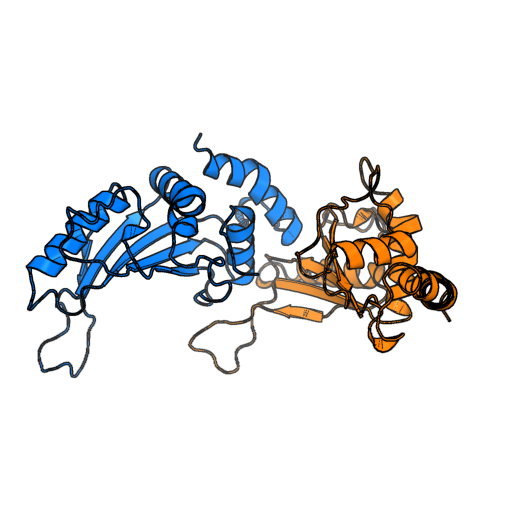170 LEU B C 1
ATOM 2752 O O . LEU B 1 170 ? 25.117 19.125 -0.995 1.00 46.74 170 LEU B O 1
ATOM 2757 N N . ALA B 1 171 ? 24.227 17.525 -2.288 1.00 48.95 171 ALA B N 1
ATOM 2758 C CA . ALA B 1 171 ? 25.531 16.978 -2.628 1.00 50.74 171 ALA B CA 1
ATOM 2759 C C . ALA B 1 171 ? 26.381 18.094 -3.217 1.00 51.04 171 ALA B C 1
ATOM 2760 O O . ALA B 1 171 ? 27.497 18.352 -2.758 1.00 52.41 171 ALA B O 1
ATOM 2762 N N . LEU B 1 172 ? 25.834 18.772 -4.223 1.00 51.45 172 LEU B N 1
ATOM 2763 C CA . LEU B 1 172 ? 26.549 19.853 -4.884 1.00 49.75 172 LEU B CA 1
ATOM 2764 C C . LEU B 1 172 ? 26.918 20.985 -3.932 1.00 50.42 172 LEU B C 1
ATOM 2765 O O . LEU B 1 172 ? 27.936 21.649 -4.133 1.00 50.15 172 LEU B O 1
ATOM 2770 N N . LEU B 1 173 ? 26.109 21.203 -2.894 1.00 48.31 173 LEU B N 1
ATOM 2771 C CA . LEU B 1 173 ? 26.393 22.265 -1.928 1.00 48.55 173 LEU B CA 1
ATOM 2772 C C . LEU B 1 173 ? 27.486 21.853 -0.928 1.00 48.69 173 LEU B C 1
ATOM 2773 O O . LEU B 1 173 ? 28.119 22.704 -0.292 1.00 46.41 173 LEU B O 1
ATOM 2778 N N . GLY B 1 174 ? 27.693 20.549 -0.787 1.00 48.26 174 GLY B N 1
ATOM 2779 C CA . GLY B 1 174 ? 28.723 20.070 0.120 1.00 51.30 174 GLY B CA 1
ATOM 2780 C C . GLY B 1 174 ? 28.297 19.123 1.230 1.00 51.83 174 GLY B C 1
ATOM 2781 O O . GLY B 1 174 ? 29.128 18.695 2.030 1.00 52.12 174 GLY B O 1
ATOM 2782 N N . MET B 1 175 ? 27.016 18.786 1.298 1.00 53.14 175 MET B N 1
ATOM 2783 C CA . MET B 1 175 ? 26.558 17.879 2.341 1.00 54.37 175 MET B CA 1
ATOM 2784 C C . MET B 1 175 ? 27.387 16.602 2.259 1.00 56.35 175 MET B C 1
ATOM 2785 O O . MET B 1 175 ? 27.379 15.920 1.238 1.00 56.51 175 MET B O 1
ATOM 2790 N N . PRO B 1 176 ? 28.119 16.265 3.334 1.00 57.20 176 PRO B N 1
ATOM 2791 C CA . PRO B 1 176 ? 28.957 15.058 3.361 1.00 59.11 176 PRO B CA 1
ATOM 2792 C C . PRO B 1 176 ? 28.175 13.749 3.451 1.00 61.45 176 PRO B C 1
ATOM 2793 O O . PRO B 1 176 ? 28.057 13.170 4.531 1.00 61.76 176 PRO B O 1
ATOM 2797 N N . PHE B 1 177 ? 27.642 13.283 2.324 1.00 64.19 177 PHE B N 1
ATOM 2798 C CA . PHE B 1 177 ? 26.893 12.030 2.311 1.00 66.44 177 PHE B CA 1
ATOM 2799 C C . PHE B 1 177 ? 27.855 10.853 2.390 1.00 68.73 177 PHE B C 1
ATOM 2800 O O . PHE B 1 177 ? 28.822 10.783 1.632 1.00 68.98 177 PHE B O 1
ATOM 2808 N N . GLN B 1 178 ? 27.599 9.931 3.309 1.00 71.35 178 GLN B N 1
ATOM 2809 C CA . GLN B 1 178 ? 28.464 8.768 3.440 1.00 74.07 178 GLN B CA 1
ATOM 2810 C C . GLN B 1 178 ? 28.206 7.855 2.247 1.00 75.42 178 GLN B C 1
ATOM 2811 O O . GLN B 1 178 ? 27.166 7.201 2.160 1.00 75.94 178 GLN B O 1
ATOM 2817 N N . LYS B 1 179 ? 29.154 7.845 1.315 1.00 76.79 179 LYS B N 1
ATOM 2818 C CA . LYS B 1 179 ? 29.054 7.033 0.110 1.00 77.96 179 LYS B CA 1
ATOM 2819 C C . LYS B 1 179 ? 29.525 5.604 0.366 1.00 78.63 179 LYS B C 1
ATOM 2820 O O . LYS B 1 179 ? 29.863 5.297 1.531 1.00 78.64 179 LYS B O 1
#

Radius of gyration: 24.62 Å; Cα contacts (8 Å, |Δi|>4): 684; chains: 2; bounding box: 71×54×53 Å

InterPro domains:
  IPR002132 Large ribosomal subunit protein uL5 [PIRSF002161] (2-179)
  IPR002132 Large ribosomal subunit protein uL5 [PTHR11994] (6-178)
  IPR020929 Large ribosomal subunit protein uL5, conserved site [PS00358] (57-73)
  IPR020930 Large ribosomal subunit protein uL5, bacteria [MF_01333_B] (1-179)
  IPR020930 Large ribosomal subunit protein uL5, bacteria [NF000585] (1-179)
  IPR022803 Large ribosomal subunit protein uL5 domain superfamily [G3DSA:3.30.1440.10] (1-179)
  IPR022803 Large ribosomal subunit protein uL5 domain superfamily [SSF55282] (3-178)
  IPR031309 Large ribosomal subunit protein uL5, C-terminal [PF00673] (84-177)
  IPR031310 Large ribosomal subunit protein uL5, N-terminal [PF00281] (25-80)

CATH classification: 3.30.1440.10

Sequence (358 aa):
MNRLKEKYLNEVVPALMSKFNYKSIMQVPKIEKIVINMGVGDAVQNPKALDSAVEELTLIAGQRPVVTRAKKSIAGFRLRQGMPIGAKVTLRGERMYEFLDKLISVSLPRARDFRGVSKKSFDGRGNYTLGIKEQLIFPEIDYDKVNKVRGMDIVIVTTANTDEEARELLALLGMPFQKMNRLKEKYLNEVVPALMSKFNYKSIMQVPKIEKIVINMGVGDAVQNPKALDSAVEELTLIAGQRPVVTRAKKSIAGFRLRQGMPIGAKVTLRGERMYEFLDKLISVSLPRARDFRGVSKKSFDGRGNYTLGIKEQLIFPEIDYDKVNKVRGMDIVIVTTANTDEEARELLALLGMPFQK

Solvent-accessible surface area: 19794 Å² total; per-residue (Å²): 156,28,154,5,80,83,67,19,67,98,97,1,9,64,32,0,54,28,61,12,8,3,159,42,102,165,72,8,1,103,6,63,54,0,21,0,39,0,35,8,53,55,5,68,153,67,81,151,32,23,84,38,1,45,91,12,0,40,78,3,7,46,49,204,18,81,57,24,118,9,150,164,76,180,83,30,208,219,138,88,101,31,26,27,54,0,0,71,3,35,0,130,38,121,112,3,21,78,8,0,20,84,0,20,61,61,1,5,61,136,33,179,113,57,182,20,14,37,80,163,41,9,43,9,165,0,16,0,45,8,55,12,185,44,0,31,10,4,71,58,13,60,140,122,172,26,112,125,55,61,23,9,58,0,40,0,24,10,65,6,91,4,7,42,3,0,60,43,0,0,49,56,4,32,7,34,20,83,164,143,21,166,7,71,79,61,20,75,109,107,3,8,65,36,0,58,104,124,51,126,43,174,42,105,164,66,8,2,98,6,65,54,0,22,0,10,0,4,2,13,11,5,77,156,51,76,156,13,23,92,23,0,44,114,13,0,41,91,1,6,54,42,189,20,114,55,31,106,6,148,50,48,52,103,42,146,229,151,144,116,11,72,24,8,1,0,85,1,53,0,130,31,90,118,2,11,83,4,1,26,82,0,23,64,69,2,8,69,134,17,135,130,64,206,14,12,40,82,180,45,26,42,57,136,0,28,0,56,13,43,8,97,67,0,31,16,2,67,54,12,71,156,124,168,31,115,64,72,8,2,9,15,0,38,0,24,9,66,7,136,61,27,91,18,0,54,30,0,1,44,50,4,28,8,35,24,83,234

Foldseek 3Di:
DDPLVCLCVPPVQVVLCVVPVDPDSVQAKDFFKKKWWDWQQPCVVCVVVQVLLQVLVCLLQVDGKAFDAFDDDDDDPPDGGGRTTTIMDMGGPPSRSVNVVCCQPQQQVQDDVRQAFALPQDDFQLKHKGKFAFSVSRPSDDCVPHPDTGIIIMIGHMPHRGNVSSSSSCVSSRRGHHD/DDPLVCCCVVPVLVVLCVVVVAPDSVQQKDFFKKKKWFWAQCCVVCVVSQVVQQVLVCLLLVHGWDFDFDPDPPDDDPPDTGHGTTTMDIDGDPSRVVNVVCVQPQQQVQAPPRQAAALPQDPQALKHKAKAQFSVSGPSDDPVPDPDGTIMMMIRHMNHRGNVSSSSSCVSSRRGHRD

Organism: Geobacillus stearothermophilus (NCBI:txid1422)

Secondary structure (DSSP, 8-state):
--HHHHHIIIIIHHHHHHHH--SSGGGS--EEEEEEEEE-S-SSS-HHHHHHHHHHHHHHHSS--EEEEPPS-S-SSS--TT-EEEEEEEE-HHHHHHHHHHIIIIIGGGSTT---B-SS-B-SSSEEEEEES-GGGSTT--GGGSS----EEEEEEES-SSHHHHHHHHHHHT--B--/--HHHHHIIIIIHHHHHHHH--SSGGGS--EEEEEEEEE-TTTTT-HHHHHHHHHHHHHHHTS--EEEE-S-S-SS-TTPPPPEEEEEEEE-HHHHHHHHHHIIIIIGGGSTT-S-B-TT-B-SSS-EEEEES-GGGSTTS-GGG-SS---EEEEEEE--SSHHHHHHHHHHHT--B--

Nearest PDB structures (foldseek):
  1iq4-assembly2_B  TM=9.352E-01  e=2.996E-34  Geobacillus stearothermophilus
  7p7u-assembly1_J  TM=9.573E-01  e=5.336E-29  Enterococcus faecalis
  5v8i-assembly2_2G  TM=9.282E-01  e=8.357E-26  Thermus thermophilus HB27
  8fn2-assembly1_G  TM=9.512E-01  e=7.841E-25  Borreliella burgdorferi B31
  8cvm-assembly1_f  TM=9.381E-01  e=1.920E-24  Cutibacterium acnes